Protein AF-A0A0R2LQF6-F1 (afdb_monomer_lite)

Structure (mmCIF, N/CA/C/O backbone):
data_AF-A0A0R2LQF6-F1
#
_entry.id   AF-A0A0R2LQF6-F1
#
loop_
_atom_site.group_PDB
_atom_site.id
_atom_site.type_symbol
_atom_site.label_atom_id
_atom_site.label_alt_id
_atom_site.label_comp_id
_atom_site.label_asym_id
_atom_site.label_entity_id
_atom_site.label_seq_id
_atom_site.pdbx_PDB_ins_code
_atom_site.Cartn_x
_atom_site.Cartn_y
_atom_site.Cartn_z
_atom_site.occupancy
_atom_site.B_iso_or_equiv
_atom_site.auth_seq_id
_atom_site.auth_comp_id
_atom_site.auth_asym_id
_atom_site.auth_atom_id
_atom_site.pdbx_PDB_model_num
ATOM 1 N N . MET A 1 1 ? 13.195 4.886 -36.843 1.00 58.88 1 MET A N 1
ATOM 2 C CA . MET A 1 1 ? 12.912 4.570 -35.424 1.00 58.88 1 MET A CA 1
ATOM 3 C C . MET A 1 1 ? 12.700 5.846 -34.618 1.00 58.88 1 MET A C 1
ATOM 5 O O . MET A 1 1 ? 13.651 6.605 -34.438 1.00 58.88 1 MET A O 1
ATOM 9 N N . ASN A 1 2 ? 11.471 6.102 -34.161 1.00 63.34 2 ASN A N 1
ATOM 10 C CA . ASN A 1 2 ? 11.215 7.169 -33.196 1.00 63.34 2 ASN A CA 1
ATOM 11 C C . ASN A 1 2 ? 11.593 6.666 -31.797 1.00 63.34 2 ASN A C 1
ATOM 13 O O . ASN A 1 2 ? 10.911 5.824 -31.230 1.00 63.34 2 ASN A O 1
ATOM 17 N N . LEU A 1 3 ? 12.725 7.129 -31.270 1.00 67.50 3 LEU A N 1
ATOM 18 C CA . LEU A 1 3 ? 13.251 6.682 -29.973 1.00 67.50 3 LEU A CA 1
ATOM 19 C C . LEU A 1 3 ? 12.411 7.153 -28.778 1.00 67.50 3 LEU A C 1
ATOM 21 O O . LEU A 1 3 ? 12.606 6.642 -27.683 1.00 67.50 3 LEU A O 1
ATOM 25 N N . VAL A 1 4 ? 11.531 8.138 -28.976 1.00 64.12 4 VAL A N 1
ATOM 26 C CA . VAL A 1 4 ? 10.696 8.715 -27.910 1.00 64.12 4 VAL A CA 1
ATOM 27 C C . VAL A 1 4 ? 9.548 7.781 -27.527 1.00 64.12 4 VAL A C 1
ATOM 29 O O . VAL A 1 4 ? 9.169 7.737 -26.362 1.00 64.12 4 VAL A O 1
ATOM 32 N N . ASP A 1 5 ? 9.046 7.000 -28.482 1.00 73.62 5 ASP A N 1
ATOM 33 C CA . ASP A 1 5 ? 7.851 6.171 -28.292 1.00 73.62 5 ASP A CA 1
ATOM 34 C C . ASP A 1 5 ? 8.189 4.735 -27.863 1.00 73.62 5 ASP A C 1
ATOM 36 O O . ASP A 1 5 ? 7.292 3.941 -27.592 1.00 73.62 5 ASP A O 1
ATOM 40 N N . LEU A 1 6 ? 9.481 4.391 -27.810 1.00 85.81 6 LEU A N 1
ATOM 41 C CA . LEU A 1 6 ? 9.960 3.046 -27.507 1.00 85.81 6 LEU A CA 1
ATOM 42 C C . LEU A 1 6 ? 10.634 2.991 -26.142 1.00 85.81 6 LEU A C 1
ATOM 44 O O . LEU A 1 6 ? 11.537 3.768 -25.824 1.00 85.81 6 LEU A O 1
ATOM 48 N N . THR A 1 7 ? 10.271 1.987 -25.355 1.00 87.81 7 THR A N 1
ATOM 49 C CA . THR A 1 7 ? 10.961 1.685 -24.106 1.00 87.81 7 THR A CA 1
ATOM 50 C C . THR A 1 7 ? 12.370 1.143 -24.368 1.00 87.81 7 THR A C 1
ATOM 52 O O . THR A 1 7 ? 12.681 0.553 -25.405 1.00 87.81 7 THR A O 1
ATOM 55 N N . VAL A 1 8 ? 13.249 1.257 -23.367 1.00 88.19 8 VAL A N 1
ATOM 56 C CA . VAL A 1 8 ? 14.600 0.666 -23.425 1.00 88.19 8 VAL A CA 1
ATOM 57 C C . VAL A 1 8 ? 14.546 -0.846 -23.682 1.00 88.19 8 VAL A C 1
ATOM 59 O O . VAL A 1 8 ? 15.430 -1.393 -24.341 1.00 88.19 8 VAL A O 1
ATOM 62 N N . THR A 1 9 ? 13.519 -1.530 -23.172 1.00 89.56 9 THR A N 1
ATOM 63 C CA . THR A 1 9 ? 13.313 -2.964 -23.408 1.00 89.56 9 THR A CA 1
ATOM 64 C C . THR A 1 9 ? 13.036 -3.238 -24.882 1.00 89.56 9 THR A C 1
ATOM 66 O O . THR A 1 9 ? 13.703 -4.095 -25.458 1.00 89.56 9 THR A O 1
ATOM 69 N N . GLU A 1 10 ? 12.142 -2.466 -25.502 1.00 91.50 10 GLU A N 1
ATOM 70 C CA . GLU A 1 10 ? 11.779 -2.590 -26.920 1.00 91.50 10 GLU A CA 1
ATOM 71 C C . GLU A 1 10 ? 12.961 -2.304 -27.848 1.00 91.50 10 GLU A C 1
ATOM 73 O O . GLU A 1 10 ? 13.217 -3.051 -28.794 1.00 91.50 10 GLU A O 1
ATOM 78 N N . ILE A 1 11 ? 13.768 -1.292 -27.525 1.00 89.31 11 ILE A N 1
ATOM 79 C CA . ILE A 1 11 ? 14.998 -0.996 -28.271 1.00 89.31 11 ILE A CA 1
ATOM 80 C C . ILE A 1 11 ? 15.985 -2.170 -28.185 1.00 89.31 11 ILE A C 1
ATOM 82 O O . ILE A 1 11 ? 16.567 -2.559 -29.194 1.00 89.31 11 ILE A O 1
ATOM 86 N N . LYS A 1 12 ? 16.170 -2.763 -26.996 1.00 89.31 12 LYS A N 1
ATOM 87 C CA . LYS A 1 12 ? 17.110 -3.880 -26.793 1.00 89.31 12 LYS A CA 1
ATOM 88 C C . LYS A 1 12 ? 16.692 -5.161 -27.506 1.00 89.31 12 LYS A C 1
ATOM 90 O O . LYS A 1 12 ? 17.561 -5.883 -27.984 1.00 89.31 12 LYS A O 1
ATOM 95 N N . GLN A 1 13 ? 15.400 -5.477 -27.504 1.00 89.81 13 GLN A N 1
ATOM 96 C CA . GLN A 1 13 ? 14.888 -6.691 -28.141 1.00 89.81 13 GLN A CA 1
ATOM 97 C C . GLN A 1 13 ? 14.740 -6.542 -29.662 1.00 89.81 13 GLN A C 1
ATOM 99 O O . GLN A 1 13 ? 14.645 -7.549 -30.351 1.00 89.81 13 GLN A O 1
ATOM 104 N N . GLY A 1 14 ? 14.750 -5.311 -30.188 1.00 89.44 14 GLY A N 1
ATOM 105 C CA . GLY A 1 14 ? 14.698 -5.041 -31.628 1.00 89.44 14 GLY A CA 1
ATOM 106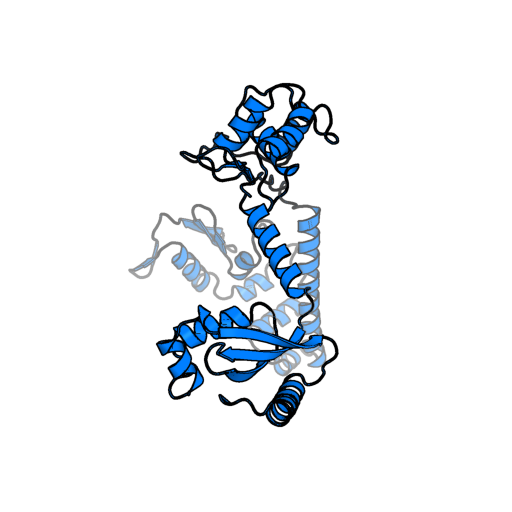 C C . GLY A 1 14 ? 13.288 -5.037 -32.227 1.00 89.44 14 GLY A C 1
ATOM 107 O O . GLY A 1 14 ? 13.146 -5.029 -33.447 1.00 89.44 14 GLY A O 1
ATOM 108 N N . TRP A 1 15 ? 12.248 -5.023 -31.394 1.00 91.94 15 TRP A N 1
ATOM 109 C CA . TRP A 1 15 ? 10.844 -4.945 -31.802 1.00 91.94 15 TRP A CA 1
ATOM 110 C C . TRP A 1 15 ? 9.999 -4.262 -30.722 1.00 91.94 15 TRP A C 1
ATOM 112 O O . TRP A 1 15 ? 10.397 -4.214 -29.552 1.00 91.94 15 TRP A O 1
ATOM 122 N N . HIS A 1 16 ? 8.833 -3.758 -31.110 1.00 93.00 16 HIS A N 1
ATOM 123 C CA . HIS A 1 16 ? 7.849 -3.154 -30.212 1.00 93.00 16 HIS A CA 1
ATOM 124 C C . HIS A 1 16 ? 6.442 -3.694 -30.470 1.00 93.00 16 HIS A C 1
ATOM 126 O O . HIS A 1 16 ? 6.177 -4.319 -31.502 1.00 93.00 16 HIS A O 1
ATOM 132 N N . GLU A 1 17 ? 5.558 -3.503 -29.496 1.00 93.44 17 GLU A N 1
ATOM 133 C CA . GLU A 1 17 ? 4.185 -4.000 -29.529 1.00 93.44 17 GLU A CA 1
ATOM 134 C C . GLU A 1 17 ? 3.196 -2.843 -29.675 1.00 93.44 17 GLU A C 1
ATOM 136 O O . GLU A 1 17 ? 3.268 -1.847 -28.960 1.00 93.44 17 GLU A O 1
ATOM 141 N N . THR A 1 18 ? 2.232 -2.995 -30.577 1.00 90.88 18 THR A N 1
ATOM 142 C CA . THR A 1 18 ? 1.046 -2.134 -30.652 1.00 90.88 18 THR A CA 1
ATOM 143 C C . THR A 1 18 ? -0.178 -2.907 -30.169 1.00 90.88 18 THR A C 1
ATOM 145 O O . THR A 1 18 ? -0.092 -4.094 -29.846 1.00 90.88 18 THR A O 1
ATOM 148 N N . ALA A 1 19 ? -1.350 -2.268 -30.116 1.00 91.50 19 ALA A N 1
ATOM 149 C CA . ALA A 1 19 ? -2.590 -2.965 -29.766 1.00 91.50 19 ALA A CA 1
ATOM 150 C C . ALA A 1 19 ? -2.839 -4.190 -30.671 1.00 91.50 19 ALA A C 1
ATOM 152 O O . ALA A 1 19 ? -3.260 -5.240 -30.185 1.00 91.50 19 ALA A O 1
ATOM 153 N N . GLU A 1 20 ? -2.482 -4.082 -31.952 1.00 93.94 20 GLU A N 1
ATOM 154 C CA . GLU A 1 20 ? -2.882 -5.024 -33.000 1.00 93.94 20 GLU A CA 1
ATOM 155 C C . GLU A 1 20 ? -1.732 -5.899 -33.519 1.00 93.94 20 GLU A C 1
ATOM 157 O O . GLU A 1 20 ? -1.995 -6.951 -34.093 1.00 93.94 20 GLU A O 1
ATOM 162 N N . ALA A 1 21 ? -0.462 -5.527 -33.312 1.00 95.25 21 ALA A N 1
ATOM 163 C CA . ALA A 1 21 ? 0.663 -6.216 -33.949 1.00 95.25 21 ALA A CA 1
ATOM 164 C C . ALA A 1 21 ? 1.983 -6.156 -33.160 1.00 95.25 21 ALA A C 1
ATOM 166 O O . ALA A 1 21 ? 2.147 -5.371 -32.226 1.00 95.25 21 ALA A O 1
ATOM 167 N N . TYR A 1 22 ? 2.941 -6.980 -33.588 1.00 95.31 22 TYR A N 1
ATOM 168 C CA . TYR A 1 22 ? 4.363 -6.874 -33.254 1.00 95.31 22 TYR A CA 1
ATOM 169 C C . TYR A 1 22 ? 5.134 -6.314 -34.448 1.00 95.31 22 TYR A C 1
ATOM 171 O O . TYR A 1 22 ? 4.956 -6.799 -35.565 1.00 95.31 22 TYR A O 1
ATOM 179 N N . ILE A 1 23 ? 5.995 -5.322 -34.223 1.00 93.81 23 ILE A N 1
ATOM 180 C CA . ILE A 1 23 ? 6.685 -4.591 -35.294 1.00 93.81 23 ILE A CA 1
ATOM 181 C C . ILE A 1 23 ? 8.197 -4.636 -35.070 1.00 93.81 23 ILE A C 1
ATOM 183 O O . ILE A 1 23 ? 8.686 -4.297 -33.991 1.00 93.81 23 ILE A O 1
ATOM 187 N N . CYS A 1 24 ? 8.956 -5.034 -36.093 1.00 92.25 24 CYS A N 1
ATOM 188 C CA . CYS A 1 24 ? 10.417 -4.988 -36.079 1.00 92.25 24 CYS A CA 1
ATOM 189 C C . CYS A 1 24 ? 10.922 -3.537 -36.115 1.00 92.25 24 CYS A C 1
ATOM 191 O O . CYS A 1 24 ? 10.539 -2.756 -36.982 1.00 92.25 24 CYS A O 1
ATOM 193 N N . ASN A 1 25 ? 11.857 -3.184 -35.232 1.00 88.94 25 ASN A N 1
ATOM 194 C CA . ASN A 1 25 ? 12.412 -1.828 -35.155 1.00 88.94 25 ASN A CA 1
ATOM 195 C C . ASN A 1 25 ? 13.409 -1.510 -36.284 1.00 88.94 25 ASN A C 1
ATOM 197 O O . ASN A 1 25 ? 13.737 -0.341 -36.495 1.00 88.94 25 ASN A O 1
ATOM 201 N N . THR A 1 26 ? 13.916 -2.541 -36.970 1.00 85.75 26 THR A N 1
ATOM 202 C CA . THR A 1 26 ? 14.969 -2.421 -37.990 1.00 85.75 26 THR A CA 1
ATOM 203 C C . THR A 1 26 ? 14.400 -2.325 -39.400 1.00 85.75 26 THR A C 1
ATOM 205 O O . THR A 1 26 ? 14.809 -1.449 -40.156 1.00 85.75 26 THR A O 1
ATOM 208 N N . CYS A 1 27 ? 13.483 -3.228 -39.764 1.00 88.88 27 CYS A N 1
ATOM 209 C CA . CYS A 1 27 ? 12.922 -3.317 -41.117 1.00 88.88 27 CYS A CA 1
ATOM 210 C C . CYS A 1 27 ? 11.410 -3.063 -41.186 1.00 88.88 27 CYS A C 1
ATOM 212 O O . CYS A 1 27 ? 10.829 -3.198 -42.257 1.00 88.88 27 CYS A O 1
ATOM 214 N N . GLU A 1 28 ? 10.775 -2.732 -40.055 1.00 90.12 28 GLU A N 1
ATOM 215 C CA . GLU A 1 28 ? 9.341 -2.411 -39.958 1.00 90.12 28 GLU A CA 1
ATOM 216 C C . GLU A 1 28 ? 8.397 -3.575 -40.331 1.00 90.12 28 GLU A C 1
ATOM 218 O O . GLU A 1 28 ? 7.182 -3.398 -40.440 1.00 90.12 28 GLU A O 1
ATOM 223 N N . ALA A 1 29 ? 8.929 -4.800 -40.447 1.00 92.94 29 ALA A N 1
ATOM 224 C CA . ALA A 1 29 ? 8.129 -6.010 -40.609 1.00 92.94 29 ALA A CA 1
ATOM 225 C C . ALA A 1 29 ? 7.097 -6.127 -39.478 1.00 92.94 29 ALA A C 1
ATOM 227 O O . ALA A 1 29 ? 7.442 -6.044 -38.297 1.00 92.94 29 ALA A O 1
ATOM 228 N N . THR A 1 30 ? 5.834 -6.313 -39.858 1.00 95.12 30 THR A N 1
ATOM 229 C CA . THR A 1 30 ? 4.681 -6.268 -38.957 1.00 95.12 30 THR A CA 1
ATOM 230 C C . THR A 1 30 ? 3.982 -7.622 -38.923 1.00 95.12 30 THR A C 1
ATOM 232 O O . THR A 1 30 ? 3.681 -8.200 -39.965 1.00 95.12 30 THR A O 1
ATOM 235 N N . PHE A 1 31 ? 3.693 -8.106 -37.719 1.00 95.69 31 PHE A N 1
ATOM 236 C CA . PHE A 1 31 ? 3.036 -9.385 -37.469 1.00 95.69 31 PHE A CA 1
ATOM 237 C C . PHE A 1 31 ? 1.772 -9.147 -36.638 1.00 95.69 31 PHE A C 1
ATOM 239 O O . PHE A 1 31 ? 1.855 -8.909 -35.430 1.00 95.69 31 PHE A O 1
ATOM 246 N N . ALA A 1 32 ? 0.608 -9.170 -37.290 1.00 95.62 32 ALA A N 1
ATOM 247 C CA . ALA A 1 32 ? -0.690 -8.931 -36.660 1.00 95.62 32 ALA A CA 1
ATOM 248 C C . ALA A 1 32 ? -1.072 -10.060 -35.686 1.00 95.62 32 ALA A C 1
ATOM 250 O O . ALA A 1 32 ? -0.890 -11.241 -35.983 1.00 95.62 32 ALA A O 1
ATOM 251 N N . LYS A 1 33 ? -1.584 -9.702 -34.504 1.00 94.62 33 LYS A N 1
ATOM 252 C CA . LYS A 1 33 ? -1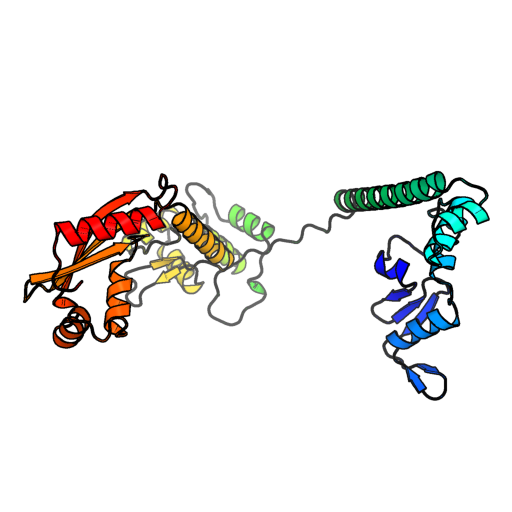.875 -10.636 -33.400 1.00 94.62 33 LYS A CA 1
ATOM 253 C C . LYS A 1 33 ? -3.069 -11.549 -33.666 1.00 94.62 33 LYS A C 1
ATOM 255 O O . LYS A 1 33 ? -3.166 -12.605 -33.047 1.00 94.62 33 LYS A O 1
ATOM 260 N N . ASP A 1 34 ? -3.966 -11.141 -34.554 1.00 93.38 34 ASP A N 1
ATOM 261 C CA . ASP A 1 34 ? -5.130 -11.909 -34.997 1.00 93.38 34 ASP A CA 1
ATOM 262 C C . ASP A 1 34 ? -4.790 -12.937 -36.093 1.00 93.38 34 ASP A C 1
ATOM 264 O O . ASP A 1 34 ? -5.662 -13.692 -36.523 1.00 93.38 34 ASP A O 1
ATOM 268 N N . GLN A 1 35 ? -3.525 -13.007 -36.519 1.00 91.62 35 GLN A N 1
ATOM 269 C CA . GLN A 1 35 ? -3.049 -13.904 -37.568 1.00 91.62 35 GLN A CA 1
ATOM 270 C C . GLN A 1 35 ? -2.084 -14.973 -37.038 1.00 91.62 35 GLN A C 1
ATOM 272 O O . GLN A 1 35 ? -1.391 -14.809 -36.029 1.00 91.62 35 GLN A O 1
ATOM 277 N N . VAL A 1 36 ? -2.017 -16.086 -37.773 1.00 91.56 36 VAL A N 1
ATOM 278 C CA . VAL A 1 36 ? -1.005 -17.137 -37.613 1.00 91.56 36 VAL A CA 1
ATOM 279 C C . VAL A 1 36 ? -0.178 -17.241 -38.889 1.00 91.56 36 VAL A C 1
ATOM 281 O O . VAL A 1 36 ? -0.714 -17.199 -39.994 1.00 91.56 36 VAL A O 1
ATOM 284 N N . PHE A 1 37 ? 1.136 -17.370 -38.731 1.00 92.75 37 PHE A N 1
ATOM 285 C CA . PHE A 1 37 ? 2.102 -17.260 -39.821 1.00 92.75 37 PHE A CA 1
ATOM 286 C C . PHE A 1 37 ? 2.682 -18.639 -40.165 1.00 92.75 37 PHE A C 1
ATOM 288 O O . PHE A 1 37 ? 3.190 -19.306 -39.258 1.00 92.75 37 PHE A O 1
ATOM 295 N N . PRO A 1 38 ? 2.602 -19.090 -41.431 1.00 92.06 38 PRO A N 1
ATOM 296 C CA . PRO A 1 38 ? 3.198 -20.351 -41.858 1.00 92.06 38 PRO A CA 1
ATOM 297 C C . PRO A 1 38 ? 4.710 -20.215 -42.107 1.00 92.06 38 PRO A C 1
ATOM 299 O O . PRO A 1 38 ? 5.138 -19.316 -42.828 1.00 92.06 38 PRO A O 1
ATOM 302 N N . GLU A 1 39 ? 5.513 -21.127 -41.556 1.00 87.25 39 GLU A N 1
ATOM 303 C CA . GLU A 1 39 ? 6.954 -21.260 -41.819 1.00 87.25 39 GLU A CA 1
ATOM 304 C C . GLU A 1 39 ? 7.405 -22.714 -41.563 1.00 87.25 39 GLU A C 1
ATOM 306 O O . GLU A 1 39 ? 7.043 -23.292 -40.538 1.00 87.25 39 GLU A O 1
ATOM 311 N N . ASP A 1 40 ? 8.177 -23.315 -42.480 1.00 80.62 40 ASP A N 1
ATOM 312 C CA . ASP A 1 40 ? 8.688 -24.700 -42.391 1.00 80.62 40 ASP A CA 1
ATOM 313 C C . ASP A 1 40 ? 7.617 -25.747 -41.996 1.00 80.62 40 ASP A C 1
ATOM 315 O O . ASP A 1 40 ? 7.778 -26.497 -41.027 1.00 80.62 40 ASP A O 1
ATOM 319 N N . ASP A 1 41 ? 6.489 -25.762 -42.718 1.00 87.38 41 ASP A N 1
ATOM 320 C CA . ASP A 1 41 ? 5.329 -26.647 -42.489 1.00 87.38 41 ASP A CA 1
ATOM 321 C C . ASP A 1 41 ? 4.660 -26.516 -41.103 1.00 87.38 41 ASP A C 1
ATOM 323 O O . ASP A 1 41 ? 3.893 -27.383 -40.672 1.00 87.38 41 ASP A O 1
ATOM 327 N N . LYS A 1 42 ? 4.917 -25.418 -40.383 1.00 90.38 42 LYS A N 1
ATOM 328 C CA . LYS A 1 42 ? 4.320 -25.109 -39.076 1.00 90.38 42 LYS A CA 1
ATOM 329 C C . LYS A 1 42 ? 3.654 -23.741 -39.088 1.00 90.38 42 LYS A C 1
ATOM 331 O O . LYS A 1 42 ? 4.001 -22.874 -39.878 1.00 90.38 42 LYS A O 1
ATOM 336 N N . PHE A 1 43 ? 2.708 -23.543 -38.173 1.00 92.38 43 PHE A N 1
ATOM 337 C CA . PHE A 1 43 ? 2.033 -22.264 -37.967 1.00 92.38 43 PHE A CA 1
ATOM 338 C C . PHE A 1 43 ? 2.445 -21.667 -36.625 1.00 92.38 43 PHE A C 1
ATOM 340 O O . PHE A 1 43 ? 2.362 -22.333 -35.590 1.00 92.38 43 PHE A O 1
ATOM 347 N N . TYR A 1 44 ? 2.866 -20.407 -36.645 1.00 92.25 44 TYR A N 1
ATOM 348 C CA . TYR A 1 44 ? 3.352 -19.689 -35.475 1.00 92.25 44 TYR A CA 1
ATOM 349 C C . TYR A 1 44 ? 2.464 -18.480 -35.156 1.00 92.25 44 TYR A C 1
ATOM 351 O O . TYR A 1 44 ? 2.110 -17.721 -36.060 1.00 92.25 44 TYR A O 1
ATOM 359 N N . PRO A 1 45 ? 2.127 -18.244 -33.875 1.00 94.94 45 PRO A N 1
ATOM 360 C CA . PRO A 1 45 ? 1.527 -16.985 -33.447 1.00 94.94 45 PRO A CA 1
ATOM 361 C C . PRO A 1 45 ? 2.469 -15.801 -33.697 1.00 94.94 45 PRO A C 1
ATOM 363 O O . PRO A 1 45 ? 3.693 -15.954 -33.654 1.00 94.94 45 PRO A O 1
ATOM 366 N N . ALA A 1 46 ? 1.906 -14.603 -33.864 1.00 94.12 46 ALA A N 1
ATOM 367 C CA . ALA A 1 46 ? 2.649 -13.370 -34.143 1.00 94.12 46 ALA A CA 1
ATOM 368 C C . ALA A 1 46 ? 3.840 -13.120 -33.194 1.00 94.12 46 ALA A C 1
ATOM 370 O O . ALA A 1 46 ? 4.937 -12.786 -33.644 1.00 94.12 46 ALA A O 1
ATOM 371 N N . ALA A 1 47 ? 3.655 -13.364 -31.890 1.00 93.06 47 ALA A N 1
ATOM 372 C CA . ALA A 1 47 ? 4.697 -13.203 -30.872 1.00 93.06 47 ALA A CA 1
ATOM 373 C C . ALA A 1 47 ? 5.903 -14.134 -31.093 1.00 93.06 47 ALA A C 1
ATOM 375 O O . ALA A 1 47 ? 7.041 -13.768 -30.811 1.00 93.06 47 ALA A O 1
ATOM 376 N N . THR A 1 48 ? 5.672 -15.347 -31.601 1.00 94.00 48 THR A N 1
ATOM 377 C CA . THR A 1 48 ? 6.749 -16.281 -31.952 1.00 94.00 48 THR A CA 1
ATOM 378 C C . THR A 1 48 ? 7.373 -15.906 -33.291 1.00 94.00 48 THR A C 1
ATOM 380 O O . THR A 1 48 ? 8.593 -15.979 -33.436 1.00 94.00 48 THR A O 1
ATOM 383 N N . MET A 1 49 ? 6.557 -15.461 -34.247 1.00 94.75 49 MET A N 1
ATOM 384 C CA . MET A 1 49 ? 7.020 -15.097 -35.583 1.00 94.75 49 MET A CA 1
ATOM 385 C C . MET A 1 49 ? 8.004 -13.921 -35.557 1.00 94.75 49 MET A C 1
ATOM 387 O O . MET A 1 49 ? 9.047 -13.997 -36.200 1.00 94.75 49 MET A O 1
ATOM 391 N N . ILE A 1 50 ? 7.754 -12.881 -34.750 1.00 94.19 50 ILE A N 1
ATOM 392 C CA . ILE A 1 50 ? 8.687 -11.746 -34.636 1.00 94.19 50 ILE A CA 1
ATOM 393 C C . ILE A 1 50 ? 10.066 -12.174 -34.104 1.00 94.19 50 ILE A C 1
ATOM 395 O O . ILE A 1 50 ? 11.090 -11.714 -34.606 1.00 94.19 50 ILE A O 1
ATOM 399 N N . GLN A 1 51 ? 10.125 -13.107 -33.147 1.00 92.75 51 GLN A N 1
ATOM 400 C CA . GLN A 1 51 ? 11.399 -13.633 -32.631 1.00 92.75 51 GLN A CA 1
ATOM 401 C C . GLN A 1 51 ? 12.168 -14.398 -33.709 1.00 92.75 51 GLN A C 1
ATOM 403 O O . GLN A 1 51 ? 13.384 -14.260 -33.837 1.00 92.75 51 GLN A O 1
ATOM 408 N N . ARG A 1 52 ? 11.452 -15.203 -34.499 1.00 92.88 52 ARG A N 1
ATOM 409 C CA . ARG A 1 52 ? 12.037 -15.984 -35.594 1.00 92.88 52 ARG A CA 1
ATOM 410 C C . ARG A 1 52 ? 12.528 -15.080 -36.721 1.00 92.88 52 ARG A C 1
ATOM 412 O O . ARG A 1 52 ? 13.661 -15.239 -37.166 1.00 92.88 52 ARG A O 1
ATOM 419 N N . HIS A 1 53 ? 11.742 -14.070 -37.085 1.00 93.19 53 HIS A N 1
ATOM 420 C CA . HIS A 1 53 ? 12.148 -13.025 -38.017 1.00 93.19 53 HIS A CA 1
ATOM 421 C C . HIS A 1 53 ? 13.441 -12.333 -37.568 1.00 93.19 53 HIS A C 1
ATOM 423 O O . HIS A 1 53 ? 14.365 -12.192 -38.363 1.00 93.19 53 HIS A O 1
ATOM 429 N N . LEU A 1 54 ? 13.563 -11.964 -36.290 1.00 91.25 54 LEU A N 1
ATOM 430 C CA . LEU A 1 54 ? 14.795 -11.358 -35.774 1.00 91.25 54 LEU A CA 1
ATOM 431 C C . LEU A 1 54 ? 15.988 -12.312 -35.868 1.00 91.25 54 LEU A C 1
ATOM 433 O O . LEU A 1 54 ? 17.063 -11.890 -36.277 1.00 91.25 54 LEU A O 1
ATOM 437 N N . ALA A 1 55 ? 15.807 -13.595 -35.554 1.00 90.19 55 ALA A N 1
ATOM 438 C CA . ALA A 1 55 ? 16.877 -14.583 -35.671 1.00 90.19 55 ALA A CA 1
ATOM 439 C C . ALA A 1 55 ? 17.333 -14.804 -37.128 1.00 90.19 55 ALA A C 1
ATOM 441 O O . ALA A 1 55 ? 18.525 -14.988 -37.369 1.00 90.19 55 ALA A O 1
ATOM 442 N N . ALA A 1 56 ? 16.406 -14.774 -38.090 1.00 90.44 56 ALA A N 1
ATOM 443 C CA . ALA A 1 56 ? 16.692 -15.025 -39.502 1.00 90.44 56 ALA A CA 1
ATOM 444 C C . ALA A 1 56 ? 17.191 -13.775 -40.248 1.00 90.44 56 ALA A C 1
ATOM 446 O O . ALA A 1 56 ? 18.187 -13.829 -40.968 1.00 90.44 56 ALA A O 1
ATOM 447 N N . SER A 1 57 ? 16.507 -12.643 -40.079 1.00 89.00 57 SER A N 1
ATOM 448 C CA . SER A 1 57 ? 16.760 -11.397 -40.812 1.00 89.00 57 SER A CA 1
ATOM 449 C C . SER A 1 57 ? 17.728 -10.455 -40.091 1.00 89.00 57 SER A C 1
ATOM 451 O O . SER A 1 57 ? 18.389 -9.649 -40.744 1.00 89.00 57 SER A O 1
ATOM 453 N N . HIS A 1 58 ? 17.850 -10.565 -38.764 1.00 88.56 58 HIS A N 1
ATOM 454 C CA . HIS A 1 58 ? 18.684 -9.693 -37.927 1.00 88.56 58 HIS A CA 1
ATOM 455 C C . HIS A 1 58 ? 19.561 -10.485 -36.929 1.00 88.56 58 HIS A C 1
ATOM 457 O O . HIS A 1 58 ? 19.572 -10.186 -35.729 1.00 88.56 58 HIS A O 1
ATOM 463 N N . PRO A 1 59 ? 20.351 -11.478 -37.394 1.00 83.00 59 PRO A N 1
ATOM 464 C CA . PRO A 1 59 ? 21.105 -12.384 -36.518 1.00 83.00 59 PRO A CA 1
ATOM 465 C C . PRO A 1 59 ? 22.151 -11.668 -35.650 1.00 83.00 59 PRO A C 1
ATOM 467 O O . PRO A 1 59 ? 22.583 -12.194 -34.627 1.00 83.00 59 PRO A O 1
ATOM 470 N N . ASN A 1 60 ? 22.551 -10.452 -36.037 1.00 84.62 60 ASN A N 1
ATOM 471 C CA . ASN A 1 60 ? 23.527 -9.626 -35.333 1.00 84.62 60 ASN A CA 1
ATOM 472 C C . ASN A 1 60 ? 22.893 -8.377 -34.698 1.00 84.62 60 ASN A C 1
ATOM 474 O O . ASN A 1 60 ? 23.525 -7.323 -34.668 1.00 84.62 60 ASN A O 1
ATOM 478 N N . ALA A 1 61 ? 21.686 -8.493 -34.135 1.00 82.38 61 ALA A N 1
ATOM 479 C CA . ALA A 1 61 ? 20.921 -7.371 -33.577 1.00 82.38 61 ALA A CA 1
ATOM 480 C C . ALA A 1 61 ? 21.726 -6.428 -32.654 1.00 82.38 61 ALA A C 1
ATOM 482 O O . ALA A 1 61 ? 21.577 -5.209 -32.718 1.00 82.38 61 ALA A O 1
ATOM 483 N N . VAL A 1 62 ? 22.636 -6.959 -31.823 1.00 86.56 62 VAL A N 1
ATOM 484 C CA . VAL A 1 62 ? 23.512 -6.132 -30.967 1.00 86.56 62 VAL A CA 1
ATOM 485 C C . VAL A 1 62 ? 24.482 -5.290 -31.797 1.00 86.56 62 VAL A C 1
ATOM 487 O O . VAL A 1 62 ? 24.714 -4.121 -31.488 1.00 86.56 62 VAL A O 1
ATOM 490 N N . ALA A 1 63 ? 25.056 -5.869 -32.851 1.00 87.06 63 ALA A N 1
ATOM 491 C CA . ALA A 1 63 ? 25.959 -5.156 -33.738 1.00 87.06 63 ALA A CA 1
ATOM 492 C C . ALA A 1 63 ? 25.223 -4.092 -34.559 1.00 87.06 63 ALA A C 1
ATOM 494 O O . ALA A 1 63 ? 25.747 -2.991 -34.732 1.00 87.06 63 ALA A O 1
ATOM 495 N N . ASP A 1 64 ? 24.007 -4.402 -35.002 1.00 85.38 64 ASP A N 1
ATOM 496 C CA . ASP A 1 64 ? 23.141 -3.476 -35.731 1.00 85.38 64 ASP A CA 1
ATOM 497 C C . ASP A 1 64 ? 22.736 -2.292 -34.838 1.00 85.38 64 ASP A C 1
ATOM 499 O O . ASP A 1 64 ? 22.845 -1.135 -35.250 1.00 85.38 64 ASP A O 1
ATOM 503 N N . LEU A 1 65 ? 22.405 -2.547 -33.566 1.00 87.31 65 LEU A N 1
ATOM 504 C CA . LEU A 1 65 ? 22.130 -1.496 -32.583 1.00 87.31 65 LEU A CA 1
ATOM 505 C C . LEU A 1 65 ? 23.351 -0.588 -32.348 1.00 87.31 65 LEU A C 1
ATOM 507 O O . LEU A 1 65 ? 23.232 0.636 -32.355 1.00 87.31 65 LEU A O 1
ATOM 511 N N . ILE A 1 66 ? 24.546 -1.166 -32.183 1.00 90.31 66 ILE A N 1
ATOM 512 C CA . ILE A 1 66 ? 25.791 -0.395 -32.004 1.00 90.31 66 ILE A CA 1
ATOM 513 C C . ILE A 1 66 ? 26.096 0.474 -33.233 1.00 90.31 66 ILE A C 1
ATOM 515 O O . ILE A 1 66 ? 26.600 1.594 -33.098 1.00 90.31 66 ILE A O 1
ATOM 519 N N . ARG A 1 67 ? 25.813 -0.038 -34.434 1.00 87.12 67 ARG A N 1
ATOM 520 C CA . ARG A 1 67 ? 26.113 0.630 -35.707 1.00 87.12 67 ARG A CA 1
ATOM 521 C C . ARG A 1 67 ? 24.992 1.519 -36.221 1.00 87.12 67 ARG A C 1
ATOM 523 O O . ARG A 1 67 ? 25.233 2.209 -37.206 1.00 87.12 67 ARG A O 1
ATOM 530 N N . THR A 1 68 ? 23.828 1.521 -35.568 1.00 84.69 68 THR A N 1
ATOM 531 C CA . THR A 1 68 ? 22.653 2.295 -35.985 1.00 84.69 68 THR A CA 1
ATOM 532 C C . THR A 1 68 ? 23.065 3.728 -36.274 1.00 84.69 68 THR A C 1
ATOM 534 O O . THR A 1 68 ? 23.512 4.442 -35.373 1.00 84.69 68 THR A O 1
ATOM 537 N N . ASP A 1 69 ? 22.928 4.137 -37.530 1.00 79.19 69 ASP A N 1
ATOM 538 C CA . ASP A 1 69 ? 23.289 5.480 -37.945 1.00 79.19 69 ASP A CA 1
ATOM 539 C C . ASP A 1 69 ? 22.103 6.410 -37.703 1.00 79.19 69 ASP A C 1
ATOM 541 O O . ASP A 1 69 ? 21.109 6.410 -38.427 1.00 79.19 69 ASP A O 1
ATOM 545 N N . ASN A 1 70 ? 22.158 7.141 -36.594 1.00 81.06 70 ASN A N 1
ATOM 546 C CA . ASN A 1 70 ? 21.174 8.157 -36.264 1.00 81.06 70 ASN A CA 1
ATOM 547 C C . ASN A 1 70 ? 21.838 9.293 -35.478 1.00 81.06 70 ASN A C 1
ATOM 549 O O . ASN A 1 70 ? 22.885 9.113 -34.854 1.00 81.06 70 ASN A O 1
ATOM 553 N N . LYS A 1 71 ? 21.191 10.463 -35.453 1.00 82.94 71 LYS A N 1
ATOM 554 C CA . LYS A 1 71 ? 21.709 11.667 -34.776 1.00 82.94 71 LYS A CA 1
ATOM 555 C C . LYS A 1 71 ? 21.935 11.512 -33.261 1.00 82.94 71 LYS A C 1
ATOM 557 O O . LYS A 1 71 ? 22.568 12.369 -32.655 1.00 82.94 71 LYS A O 1
ATOM 562 N N . TYR A 1 72 ? 21.402 10.457 -32.646 1.00 83.69 72 TYR A N 1
ATOM 563 C CA . TYR A 1 72 ? 21.500 10.182 -31.212 1.00 83.69 72 TYR A CA 1
ATOM 564 C C . TYR A 1 72 ? 22.620 9.178 -30.878 1.00 83.69 72 TYR A C 1
ATOM 566 O O . TYR A 1 72 ? 23.119 9.166 -29.750 1.00 83.69 72 TYR A O 1
ATOM 574 N N . ASN A 1 73 ? 23.070 8.372 -31.846 1.00 87.06 73 ASN A N 1
ATOM 575 C CA . ASN A 1 73 ? 24.192 7.454 -31.694 1.00 87.06 73 ASN A CA 1
ATOM 576 C C . ASN A 1 73 ? 25.524 8.190 -31.901 1.00 87.06 73 ASN A C 1
ATOM 578 O O . ASN A 1 73 ? 26.125 8.187 -32.974 1.00 87.06 73 ASN A O 1
ATOM 582 N N . THR A 1 74 ? 26.007 8.800 -30.823 1.00 88.69 74 THR A N 1
ATOM 583 C CA . THR A 1 74 ? 27.247 9.595 -30.796 1.00 88.69 74 THR A CA 1
ATOM 584 C C . THR A 1 74 ? 28.522 8.762 -30.601 1.00 88.69 74 THR A C 1
ATOM 586 O O . THR A 1 74 ? 29.595 9.313 -30.348 1.00 88.69 74 THR A O 1
ATOM 589 N N . LEU A 1 75 ? 28.434 7.429 -30.696 1.00 91.31 75 LEU A N 1
ATOM 590 C CA . LEU A 1 75 ? 29.587 6.542 -30.549 1.00 91.31 75 LEU A CA 1
ATOM 591 C C . LEU A 1 75 ? 30.561 6.713 -31.718 1.00 91.31 75 LEU A C 1
ATOM 593 O O . LEU A 1 75 ? 30.183 6.556 -32.882 1.00 91.31 75 LEU A O 1
ATOM 597 N N . THR A 1 76 ? 31.836 6.950 -31.404 1.00 90.62 76 THR A N 1
ATOM 598 C CA . THR A 1 76 ? 32.908 6.976 -32.411 1.00 90.62 76 THR A CA 1
ATOM 599 C C . THR A 1 76 ? 33.154 5.581 -32.991 1.00 90.62 76 THR A C 1
ATOM 601 O O . THR A 1 76 ? 32.854 4.579 -32.342 1.00 90.62 76 THR A O 1
ATOM 604 N N . ALA A 1 77 ? 33.766 5.490 -34.178 1.00 88.94 77 ALA A N 1
ATOM 605 C CA . ALA A 1 77 ? 34.097 4.203 -34.805 1.00 88.94 77 ALA A CA 1
ATOM 606 C C . ALA A 1 77 ? 34.854 3.260 -33.845 1.00 88.94 77 ALA A C 1
ATOM 608 O O . ALA A 1 77 ? 34.423 2.137 -33.608 1.00 88.94 77 ALA A O 1
ATOM 609 N N . ARG A 1 78 ? 35.884 3.776 -33.158 1.00 88.62 78 ARG A N 1
ATOM 610 C CA . ARG A 1 78 ? 36.641 3.011 -32.150 1.00 88.62 78 ARG A CA 1
ATOM 611 C C . ARG A 1 78 ? 35.785 2.554 -30.962 1.00 88.62 78 ARG A C 1
ATOM 613 O O . ARG A 1 78 ? 36.013 1.480 -30.415 1.00 88.62 78 ARG A O 1
ATOM 620 N N . GLN A 1 79 ? 34.816 3.361 -30.526 1.00 91.31 79 GLN A N 1
ATOM 621 C CA . GLN A 1 79 ? 33.896 2.980 -29.446 1.00 91.31 79 GLN A CA 1
ATOM 622 C C . GLN A 1 79 ? 32.917 1.889 -29.886 1.00 91.31 79 GLN A C 1
ATOM 624 O O . GLN A 1 79 ? 32.616 1.000 -29.090 1.00 91.31 79 GLN A O 1
ATOM 629 N N . ARG A 1 80 ? 32.457 1.932 -31.143 1.00 92.75 80 ARG A N 1
ATOM 630 C CA . ARG A 1 80 ? 31.628 0.876 -31.738 1.00 92.75 80 ARG A CA 1
ATOM 631 C C . ARG A 1 80 ? 32.397 -0.446 -31.782 1.00 92.75 80 ARG A C 1
ATOM 633 O O . ARG A 1 80 ? 31.883 -1.447 -31.293 1.00 92.75 80 ARG A O 1
ATOM 640 N N . ASP A 1 81 ? 33.645 -0.430 -32.249 1.00 90.38 81 ASP A N 1
ATOM 641 C CA . ASP A 1 81 ? 34.505 -1.623 -32.297 1.00 90.38 81 ASP A CA 1
ATOM 642 C C . ASP A 1 81 ? 34.747 -2.225 -30.904 1.00 90.38 81 ASP A C 1
ATOM 644 O O . ASP A 1 81 ? 34.646 -3.440 -30.718 1.00 90.38 81 ASP A O 1
ATOM 648 N N . LEU A 1 82 ? 34.984 -1.380 -29.893 1.00 92.00 82 LEU A N 1
ATOM 649 C CA . LEU A 1 82 ? 35.123 -1.825 -28.503 1.00 92.00 82 LEU A CA 1
ATOM 650 C C . LEU A 1 82 ? 33.845 -2.482 -27.964 1.00 92.00 82 LEU A C 1
ATOM 652 O O . LEU A 1 82 ? 33.920 -3.542 -27.343 1.00 92.00 82 LEU A O 1
ATOM 656 N N . LEU A 1 83 ? 32.675 -1.880 -28.195 1.00 92.62 83 LEU A N 1
ATOM 657 C CA . LEU A 1 83 ? 31.394 -2.436 -27.744 1.00 92.62 83 LEU A CA 1
ATOM 658 C C . LEU A 1 83 ? 31.070 -3.767 -28.434 1.00 92.62 83 LEU A C 1
ATOM 660 O O . LEU A 1 83 ? 30.591 -4.686 -27.772 1.00 92.62 83 LEU A O 1
ATOM 664 N N . LEU A 1 84 ? 31.395 -3.903 -29.724 1.00 91.62 84 LEU A N 1
ATOM 665 C CA . LEU A 1 84 ? 31.273 -5.164 -30.461 1.00 91.62 84 LEU A CA 1
ATOM 666 C C . LEU A 1 84 ? 32.175 -6.251 -29.867 1.00 91.62 84 LEU A C 1
ATOM 668 O O . LEU A 1 84 ? 31.722 -7.369 -29.626 1.00 91.62 84 LEU A O 1
ATOM 672 N N . ALA A 1 85 ? 33.432 -5.914 -29.570 1.00 90.19 85 ALA A N 1
ATOM 673 C CA . ALA A 1 85 ? 34.371 -6.848 -28.959 1.00 90.19 85 ALA A CA 1
ATOM 674 C C . ALA A 1 85 ? 33.925 -7.287 -27.549 1.00 90.19 85 ALA A C 1
ATOM 676 O O . ALA A 1 85 ? 34.096 -8.451 -27.181 1.00 90.19 85 ALA A O 1
ATOM 677 N N . PHE A 1 86 ? 33.308 -6.387 -26.770 1.00 90.31 86 PHE A N 1
ATOM 678 C CA . PHE A 1 86 ? 32.704 -6.739 -25.480 1.00 90.31 86 PHE A CA 1
ATOM 679 C C . PHE A 1 86 ? 31.478 -7.643 -25.631 1.00 90.31 86 PHE A C 1
ATOM 681 O O . PHE A 1 86 ? 31.342 -8.590 -24.858 1.00 90.31 86 PHE A O 1
ATOM 688 N N . ALA A 1 87 ? 30.615 -7.392 -26.619 1.00 89.12 87 ALA A N 1
ATOM 689 C CA . ALA A 1 87 ? 29.435 -8.217 -26.883 1.00 89.12 87 ALA A CA 1
ATOM 690 C C . ALA A 1 87 ? 29.802 -9.665 -27.257 1.00 89.12 87 ALA A C 1
ATOM 692 O O . ALA A 1 87 ? 29.100 -10.596 -26.879 1.00 89.12 87 ALA A O 1
ATOM 693 N N . GLN A 1 88 ? 30.940 -9.861 -27.930 1.00 86.69 88 GLN A N 1
ATOM 694 C CA . GLN A 1 88 ? 31.483 -11.178 -28.287 1.00 86.69 88 GLN A CA 1
ATOM 695 C C . GLN A 1 88 ? 32.169 -11.907 -27.113 1.00 86.69 88 GLN A C 1
ATOM 697 O O . GLN A 1 88 ? 32.692 -13.007 -27.289 1.00 86.69 88 GLN A O 1
ATOM 702 N N . GLY A 1 89 ? 32.213 -11.308 -25.917 1.00 85.75 89 GLY A N 1
ATOM 703 C CA . GLY A 1 89 ? 32.791 -11.930 -24.722 1.00 85.75 89 GLY A CA 1
ATOM 704 C C . GLY A 1 89 ? 34.322 -12.020 -24.720 1.00 85.75 89 GLY A C 1
ATOM 705 O O . GLY A 1 89 ? 34.893 -12.784 -23.940 1.00 85.75 89 GLY A O 1
ATOM 706 N N . HIS A 1 90 ? 35.017 -11.261 -25.574 1.00 85.62 90 HIS A N 1
ATOM 707 C CA . HIS A 1 90 ? 36.479 -11.239 -25.585 1.00 85.62 90 HIS A CA 1
ATOM 708 C C . HIS A 1 90 ? 37.056 -10.685 -24.268 1.00 85.62 90 HIS A C 1
ATOM 710 O O . HIS A 1 90 ? 36.531 -9.738 -23.677 1.00 85.62 90 HIS A O 1
ATOM 716 N N . LYS A 1 91 ? 38.176 -11.262 -23.809 1.00 87.25 91 LYS A N 1
ATOM 717 C CA . LYS A 1 91 ? 38.898 -10.790 -22.615 1.00 87.25 91 LYS A CA 1
ATOM 718 C C . LYS A 1 91 ? 39.600 -9.460 -22.894 1.00 87.25 91 LYS A C 1
ATOM 720 O O . LYS A 1 91 ? 40.104 -9.242 -23.993 1.00 87.25 91 LYS A O 1
ATOM 725 N N . ASP A 1 92 ? 39.726 -8.619 -21.869 1.00 86.81 92 ASP A N 1
ATOM 726 C CA . ASP A 1 92 ? 40.313 -7.272 -21.973 1.00 86.81 92 ASP A CA 1
ATOM 727 C C . ASP A 1 92 ? 41.709 -7.266 -22.607 1.00 86.81 92 ASP A C 1
ATOM 729 O O . ASP A 1 92 ? 42.002 -6.389 -23.413 1.00 86.81 92 ASP A O 1
ATOM 733 N N . ALA A 1 93 ? 42.547 -8.257 -22.284 1.00 86.12 93 ALA A N 1
ATOM 734 C CA . ALA A 1 93 ? 43.885 -8.401 -22.858 1.00 86.12 93 ALA A CA 1
ATOM 735 C C . ALA A 1 93 ? 43.846 -8.655 -24.376 1.00 86.12 93 ALA A C 1
ATOM 737 O O . ALA A 1 93 ? 44.563 -8.005 -25.127 1.00 86.12 93 ALA A O 1
ATOM 738 N N . THR A 1 94 ? 42.950 -9.532 -24.834 1.00 88.56 94 THR A N 1
ATOM 739 C CA . THR A 1 94 ? 42.769 -9.849 -26.259 1.00 88.56 94 THR A CA 1
ATOM 740 C C . THR A 1 94 ? 42.204 -8.660 -27.037 1.00 88.56 94 THR A C 1
ATOM 742 O O . THR A 1 94 ? 42.568 -8.435 -28.187 1.00 88.56 94 THR A O 1
ATOM 745 N N . ILE A 1 95 ? 41.317 -7.877 -26.416 1.00 89.06 95 ILE A N 1
ATOM 746 C CA . ILE A 1 95 ? 40.776 -6.649 -27.018 1.00 89.06 95 ILE A CA 1
ATOM 747 C C . ILE A 1 95 ? 41.873 -5.589 -27.138 1.00 89.06 95 ILE A C 1
ATOM 749 O O . ILE A 1 95 ? 41.985 -4.938 -28.172 1.00 89.06 95 ILE A O 1
ATOM 753 N N . ALA A 1 96 ? 42.687 -5.435 -26.092 1.00 90.31 96 ALA A N 1
ATOM 754 C CA . ALA A 1 96 ? 43.797 -4.493 -26.049 1.00 90.31 96 ALA A CA 1
ATOM 755 C C . ALA A 1 96 ? 44.814 -4.765 -27.169 1.00 90.31 96 ALA A C 1
ATOM 757 O O . ALA A 1 96 ? 45.165 -3.851 -27.912 1.00 90.31 96 ALA A O 1
ATOM 758 N N . GLU A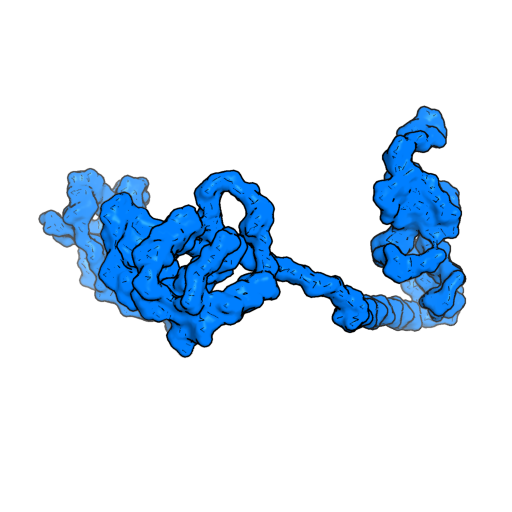 1 97 ? 45.196 -6.032 -27.342 1.00 90.88 97 GLU A N 1
ATOM 759 C CA . GLU A 1 97 ? 46.097 -6.488 -28.404 1.00 90.88 97 GLU A CA 1
ATOM 760 C C . GLU A 1 97 ? 45.523 -6.221 -29.804 1.00 90.88 97 GLU A C 1
ATOM 762 O O . GLU A 1 97 ? 46.161 -5.548 -30.610 1.00 90.88 97 GLU A O 1
ATOM 767 N N . LYS A 1 98 ? 44.279 -6.649 -30.073 1.00 88.00 98 LYS A N 1
ATOM 768 C CA . LYS A 1 98 ? 43.614 -6.444 -31.376 1.00 88.00 98 LYS A CA 1
ATOM 769 C C . LYS A 1 98 ? 43.436 -4.970 -31.752 1.00 88.00 98 LYS A C 1
ATOM 771 O O . LYS A 1 98 ? 43.416 -4.639 -32.931 1.00 88.00 98 LYS A O 1
ATOM 776 N N . MET A 1 99 ? 43.257 -4.096 -30.764 1.00 84.88 99 MET A N 1
ATOM 777 C CA . MET A 1 99 ? 43.017 -2.662 -30.967 1.00 84.88 99 MET A CA 1
ATOM 778 C C . MET A 1 99 ? 44.296 -1.816 -30.870 1.00 84.88 99 MET A C 1
ATOM 780 O O . MET A 1 99 ? 44.226 -0.601 -31.048 1.00 84.88 99 MET A O 1
ATOM 784 N N . GLY A 1 100 ? 45.450 -2.423 -30.563 1.00 88.56 100 GLY A N 1
ATOM 785 C CA . GLY A 1 100 ? 46.723 -1.714 -30.407 1.00 88.56 100 GLY A CA 1
ATOM 786 C C . GLY A 1 100 ? 46.743 -0.723 -29.236 1.00 88.56 100 GLY A C 1
ATOM 787 O O . GLY A 1 100 ? 47.346 0.344 -29.340 1.00 88.56 100 GLY A O 1
ATOM 788 N N . VAL A 1 101 ? 46.056 -1.033 -28.131 1.00 89.12 101 VAL A N 1
ATOM 789 C CA . VAL A 1 101 ? 45.971 -0.173 -26.933 1.00 89.12 101 VAL A CA 1
ATOM 790 C C . VAL A 1 101 ? 46.374 -0.930 -25.670 1.00 89.12 101 VAL A C 1
ATOM 792 O O . VAL A 1 101 ? 46.408 -2.154 -25.644 1.00 89.12 101 VAL A O 1
ATOM 795 N N . ALA A 1 102 ? 46.644 -0.216 -24.576 1.00 89.31 102 ALA A N 1
ATOM 796 C CA . ALA A 1 102 ? 46.912 -0.855 -23.291 1.00 89.31 102 ALA A CA 1
ATOM 797 C C . ALA A 1 102 ? 45.633 -1.458 -22.675 1.00 89.31 102 ALA A C 1
ATOM 799 O O . ALA A 1 102 ? 44.549 -0.875 -22.745 1.00 89.31 102 ALA A O 1
ATOM 800 N N . ALA A 1 103 ? 45.759 -2.574 -21.947 1.00 86.81 103 ALA A N 1
ATOM 801 C CA . ALA A 1 103 ? 44.636 -3.178 -21.215 1.00 86.81 103 ALA A CA 1
ATOM 802 C C . ALA A 1 103 ? 44.018 -2.231 -20.162 1.00 86.81 103 ALA A C 1
ATOM 804 O O . ALA A 1 103 ? 42.836 -2.329 -19.829 1.00 86.81 103 ALA A O 1
ATOM 805 N N . ALA A 1 104 ? 44.799 -1.280 -19.637 1.00 85.25 104 ALA A N 1
ATOM 806 C CA . ALA A 1 104 ? 44.291 -0.209 -18.779 1.00 85.25 104 ALA A CA 1
ATOM 807 C C . ALA A 1 104 ? 43.311 0.717 -19.525 1.00 85.25 104 ALA A C 1
ATOM 809 O O . ALA A 1 104 ? 42.278 1.083 -18.968 1.00 85.25 104 ALA A O 1
ATOM 810 N N . THR A 1 105 ? 43.578 1.020 -20.798 1.00 86.69 105 THR A N 1
ATOM 811 C CA . THR A 1 105 ? 42.701 1.824 -21.659 1.00 86.69 105 THR A CA 1
ATOM 812 C C . THR A 1 105 ? 41.366 1.121 -21.895 1.00 86.69 105 THR A C 1
ATOM 814 O O . THR A 1 105 ? 40.322 1.755 -21.782 1.00 86.69 105 THR A O 1
ATOM 817 N N . VAL A 1 106 ? 41.370 -0.196 -22.136 1.00 90.06 106 VAL A N 1
ATOM 818 C CA . VAL A 1 106 ? 40.137 -0.993 -22.299 1.00 90.06 106 VAL A CA 1
ATOM 819 C C . VAL A 1 106 ? 39.282 -0.962 -21.026 1.00 90.06 106 VAL A C 1
ATOM 821 O O . VAL A 1 106 ? 38.078 -0.704 -21.091 1.00 90.06 106 VAL A O 1
ATOM 824 N N . ARG A 1 107 ? 39.905 -1.146 -19.852 1.00 87.44 107 ARG A N 1
ATOM 825 C CA . ARG A 1 107 ? 39.222 -1.047 -18.549 1.00 87.44 107 ARG A CA 1
ATOM 826 C C . ARG A 1 107 ? 38.649 0.347 -18.301 1.00 87.44 107 ARG A C 1
ATOM 828 O O . ARG A 1 107 ? 37.507 0.466 -17.859 1.00 87.44 107 ARG A O 1
ATOM 835 N N . HIS A 1 108 ? 39.412 1.389 -18.624 1.00 89.25 108 HIS A N 1
ATOM 836 C CA . HIS A 1 108 ? 38.947 2.767 -18.517 1.00 89.25 108 HIS A CA 1
ATOM 837 C C . HIS A 1 108 ? 37.732 3.020 -19.419 1.00 89.25 108 HIS A C 1
ATOM 839 O O . HIS A 1 108 ? 36.731 3.541 -18.943 1.00 89.25 108 HIS A O 1
ATOM 845 N N . GLN A 1 109 ? 37.748 2.557 -20.674 1.00 91.62 109 GLN A N 1
ATOM 846 C CA . GLN A 1 109 ? 36.600 2.698 -21.579 1.00 91.62 109 GLN A CA 1
ATOM 847 C C . GLN A 1 109 ? 35.348 1.975 -21.059 1.00 91.62 109 GLN A C 1
ATOM 849 O O . GLN A 1 109 ? 34.259 2.547 -21.096 1.00 91.62 109 GLN A O 1
ATOM 854 N N . LYS A 1 110 ? 35.475 0.760 -20.498 1.00 88.81 110 LYS A N 1
ATOM 855 C CA . LYS A 1 110 ? 34.348 0.069 -19.833 1.00 88.81 110 LYS A CA 1
ATOM 856 C C . LYS A 1 110 ? 33.746 0.906 -18.706 1.00 88.81 110 LYS A C 1
ATOM 858 O O . LYS A 1 110 ? 32.523 1.006 -18.594 1.00 88.81 110 LYS A O 1
ATOM 863 N N . PHE A 1 111 ? 34.602 1.502 -17.878 1.00 91.31 111 PHE A N 1
ATOM 864 C CA . PHE A 1 111 ? 34.173 2.405 -16.816 1.00 91.31 111 PHE A CA 1
ATOM 865 C C . PHE A 1 111 ? 33.444 3.630 -17.391 1.00 91.31 111 PHE A C 1
ATOM 867 O O . PHE A 1 111 ? 32.330 3.926 -16.966 1.00 91.31 111 PHE A O 1
ATOM 874 N N . THR A 1 112 ? 34.001 4.275 -18.419 1.00 91.44 112 THR A N 1
ATOM 875 C CA . THR A 1 112 ? 33.381 5.426 -19.089 1.00 91.44 112 THR A CA 1
ATOM 876 C C . THR A 1 112 ? 32.005 5.093 -19.670 1.00 91.44 112 THR A C 1
ATOM 878 O O . THR A 1 112 ? 31.071 5.871 -19.485 1.00 91.44 112 THR A O 1
ATOM 881 N N . PHE A 1 113 ? 31.833 3.940 -20.331 1.00 93.31 113 PHE A N 1
ATOM 882 C CA . PHE A 1 113 ? 30.521 3.513 -20.837 1.00 93.31 113 PHE A CA 1
ATOM 883 C C . PHE A 1 113 ? 29.501 3.327 -19.710 1.00 93.31 113 PHE A C 1
ATOM 885 O O . PHE A 1 113 ? 28.356 3.762 -19.840 1.00 93.31 113 PHE A O 1
ATOM 892 N N . ARG A 1 114 ? 29.914 2.731 -18.583 1.00 91.56 114 ARG A N 1
ATOM 893 C CA . ARG A 1 114 ? 29.046 2.557 -17.410 1.00 91.56 114 ARG A CA 1
ATOM 894 C C . ARG A 1 114 ? 28.618 3.900 -16.815 1.00 91.56 114 ARG A C 1
ATOM 896 O O . ARG A 1 114 ? 27.442 4.061 -16.498 1.00 91.56 114 ARG A O 1
ATOM 903 N N . GLU A 1 115 ? 29.533 4.855 -16.682 1.00 94.19 115 GLU A N 1
ATOM 904 C CA . GLU A 1 115 ? 29.206 6.186 -16.156 1.00 94.19 115 GLU A CA 1
ATOM 905 C C . GLU A 1 115 ? 28.286 6.965 -17.104 1.00 94.19 115 GLU A C 1
ATOM 907 O O . GLU A 1 115 ? 27.292 7.534 -16.654 1.00 94.19 115 GLU A O 1
ATOM 912 N N . LYS A 1 116 ? 28.517 6.898 -18.421 1.00 92.00 116 LYS A N 1
ATOM 913 C CA . LYS A 1 116 ? 27.609 7.492 -19.417 1.00 92.00 116 LYS A CA 1
ATOM 914 C C . LYS A 1 116 ? 26.201 6.897 -19.356 1.00 92.00 116 LYS A C 1
ATOM 916 O O . LYS A 1 116 ? 25.228 7.638 -19.437 1.00 92.00 116 LYS A O 1
ATOM 921 N N . ALA A 1 117 ? 26.072 5.582 -19.162 1.00 89.69 117 ALA A N 1
ATOM 922 C CA . ALA A 1 117 ? 24.766 4.941 -19.007 1.00 89.69 117 ALA A CA 1
ATOM 923 C C . ALA A 1 117 ? 24.020 5.440 -17.754 1.00 89.69 117 ALA A C 1
ATOM 925 O O . ALA A 1 117 ? 22.815 5.685 -17.809 1.00 89.69 117 ALA A O 1
ATOM 926 N N . LYS A 1 118 ? 24.731 5.646 -16.635 1.00 90.38 118 LYS A N 1
ATOM 927 C CA . LYS A 1 118 ? 24.147 6.248 -15.424 1.00 90.38 118 LYS A CA 1
ATOM 928 C C . LYS A 1 118 ? 23.708 7.694 -15.661 1.00 90.38 118 LYS A C 1
ATOM 930 O O . LYS A 1 118 ? 22.607 8.054 -15.258 1.00 90.38 118 LYS A O 1
ATOM 935 N N . GLN A 1 119 ? 24.541 8.495 -16.327 1.00 92.00 119 GLN A N 1
ATOM 936 C CA . GLN A 1 119 ? 24.226 9.885 -16.671 1.00 92.00 119 GLN A CA 1
ATOM 937 C C . GLN A 1 119 ? 22.988 9.978 -17.567 1.00 92.00 119 GLN A C 1
ATOM 939 O O . GLN A 1 119 ? 22.081 10.747 -17.266 1.00 92.00 119 GLN A O 1
ATOM 944 N N . ALA A 1 120 ? 22.909 9.151 -18.614 1.00 91.00 120 ALA A N 1
ATOM 945 C CA . ALA A 1 120 ? 21.753 9.101 -19.506 1.00 91.00 120 ALA A CA 1
ATOM 946 C C . ALA A 1 120 ? 20.471 8.709 -18.757 1.00 91.00 120 ALA A C 1
ATOM 948 O O . ALA A 1 120 ? 19.434 9.337 -18.948 1.00 91.00 120 ALA A O 1
ATOM 949 N N . LYS A 1 121 ? 20.550 7.725 -17.849 1.00 89.94 121 LYS A N 1
ATOM 950 C CA . LYS A 1 121 ? 19.411 7.318 -17.015 1.00 89.94 121 LYS A CA 1
ATOM 951 C C . LYS A 1 121 ? 18.939 8.441 -16.088 1.00 89.94 121 LYS A C 1
ATOM 953 O O . LYS A 1 121 ? 17.738 8.652 -15.963 1.00 89.94 121 LYS A O 1
ATOM 958 N N . LEU A 1 122 ? 19.866 9.148 -15.441 1.00 90.94 122 LEU A N 1
ATOM 959 C CA . LEU A 1 122 ? 19.528 10.281 -14.579 1.00 90.94 122 LEU A CA 1
ATOM 960 C C . LEU A 1 122 ? 18.895 11.419 -15.384 1.00 90.94 122 LEU A C 1
ATOM 962 O O . LEU A 1 122 ? 17.880 11.966 -14.970 1.00 90.94 122 LEU A O 1
ATOM 966 N N . TYR A 1 123 ? 19.470 11.751 -16.540 1.00 91.25 123 TYR A N 1
ATOM 967 C CA . TYR A 1 123 ? 18.942 12.798 -17.408 1.00 91.25 123 TYR A CA 1
ATOM 968 C C . TYR A 1 123 ? 17.534 12.469 -17.914 1.00 91.25 123 TYR A C 1
ATOM 970 O O . TYR A 1 123 ? 16.663 13.330 -17.849 1.00 91.25 123 TYR A O 1
ATOM 978 N N . LEU A 1 124 ? 17.295 11.225 -18.347 1.00 86.81 124 LEU A N 1
ATOM 979 C CA . LEU A 1 124 ? 15.967 10.766 -18.760 1.00 86.81 124 LEU A CA 1
ATOM 980 C C . LEU A 1 124 ? 14.948 10.922 -17.625 1.00 86.81 124 LEU A C 1
ATOM 982 O O . LEU A 1 124 ? 13.899 11.516 -17.835 1.00 86.81 124 LEU A O 1
ATOM 986 N N . ALA A 1 125 ? 15.295 10.485 -16.411 1.00 86.19 125 ALA A N 1
ATOM 987 C CA . ALA A 1 125 ? 14.416 10.624 -15.253 1.00 86.19 125 ALA A CA 1
ATOM 988 C C . ALA A 1 125 ? 14.104 12.096 -14.922 1.00 86.19 125 ALA A C 1
ATOM 990 O O . ALA A 1 125 ? 12.965 12.431 -14.612 1.00 86.19 125 ALA A O 1
ATOM 991 N N . ILE A 1 126 ? 15.099 12.989 -15.007 1.00 86.19 126 ILE A N 1
ATOM 992 C CA . ILE A 1 126 ? 14.891 14.433 -14.813 1.00 86.19 126 ILE A CA 1
ATOM 993 C C . ILE A 1 126 ? 13.968 14.990 -15.900 1.00 86.19 126 ILE A C 1
ATOM 995 O O . ILE A 1 126 ? 13.040 15.732 -15.590 1.00 86.19 126 ILE A O 1
ATOM 999 N N . TYR A 1 127 ? 14.208 14.636 -17.163 1.00 86.75 127 TYR A N 1
ATOM 1000 C CA . TYR A 1 127 ? 13.398 15.093 -18.287 1.00 86.75 127 TYR A CA 1
ATOM 1001 C C . TYR A 1 127 ? 11.938 14.656 -18.139 1.00 86.75 127 TYR A C 1
ATOM 1003 O O . TYR A 1 127 ? 11.040 15.490 -18.219 1.00 86.75 127 TYR A O 1
ATOM 1011 N N . GLU A 1 128 ? 11.700 13.376 -17.855 1.00 84.31 128 GLU A N 1
ATOM 1012 C CA . GLU A 1 128 ? 10.354 12.840 -17.645 1.00 84.31 128 GLU A CA 1
ATOM 1013 C C . GLU A 1 128 ? 9.653 13.538 -16.475 1.00 84.31 128 GLU A C 1
ATOM 1015 O O . GLU A 1 128 ? 8.505 13.952 -16.602 1.00 84.31 128 GLU A O 1
ATOM 1020 N N . GLN A 1 129 ? 10.365 13.768 -15.370 1.00 82.31 129 GLN A N 1
ATOM 1021 C CA . GLN A 1 129 ? 9.818 14.456 -14.202 1.00 82.31 129 GLN A CA 1
ATOM 1022 C C . GLN A 1 129 ? 9.446 15.922 -14.476 1.00 82.31 129 GLN A C 1
ATOM 1024 O O . GLN A 1 129 ? 8.540 16.454 -13.833 1.00 82.31 129 GLN A O 1
ATOM 1029 N N . VAL A 1 130 ? 10.158 16.600 -15.376 1.00 83.38 130 VAL A N 1
ATOM 1030 C CA . VAL A 1 130 ? 9.918 18.017 -15.691 1.00 83.38 130 VAL A CA 1
ATOM 1031 C C . VAL A 1 130 ? 8.865 18.179 -16.787 1.00 83.38 130 VAL A C 1
ATOM 1033 O O . VAL A 1 130 ? 8.028 19.071 -16.687 1.00 83.38 130 VAL A O 1
ATOM 1036 N N . PHE A 1 131 ? 8.897 17.334 -17.819 1.00 80.00 131 PHE A N 1
ATOM 1037 C CA . PHE A 1 131 ? 8.138 17.546 -19.056 1.00 80.00 131 PHE A CA 1
ATOM 1038 C C . PHE A 1 131 ? 7.048 16.504 -19.317 1.00 80.00 131 PHE A C 1
ATOM 1040 O O . PHE A 1 131 ? 6.056 16.834 -19.958 1.00 80.00 131 PHE A O 1
ATOM 1047 N N . ASN A 1 132 ? 7.187 15.286 -18.789 1.00 72.94 132 ASN A N 1
ATOM 1048 C CA . ASN A 1 132 ? 6.204 14.207 -18.928 1.00 72.94 132 ASN A CA 1
ATOM 1049 C C . ASN A 1 132 ? 5.553 13.896 -17.578 1.00 72.94 132 ASN A C 1
ATOM 1051 O O . ASN A 1 132 ? 5.387 12.731 -17.211 1.00 72.94 132 ASN A O 1
ATOM 1055 N N . GLN A 1 133 ? 5.175 14.935 -16.825 1.00 61.84 133 GLN A N 1
ATOM 1056 C CA . GLN A 1 133 ? 4.311 14.709 -15.675 1.00 61.84 133 GLN A CA 1
ATOM 1057 C C . GLN A 1 133 ? 2.978 14.175 -16.205 1.00 61.84 133 GLN A C 1
ATOM 1059 O O . GLN A 1 133 ? 2.323 14.877 -16.982 1.00 61.84 133 GLN A O 1
ATOM 1064 N N . PRO A 1 134 ? 2.564 12.947 -15.837 1.00 56.41 134 PRO A N 1
ATOM 1065 C CA . PRO A 1 134 ? 1.213 12.514 -16.142 1.00 56.41 134 PRO A CA 1
ATOM 1066 C C . PRO A 1 134 ? 0.258 13.563 -15.575 1.00 56.41 134 PRO A C 1
ATOM 1068 O O . PRO A 1 134 ? 0.517 14.109 -14.496 1.00 56.41 134 PRO A O 1
ATOM 1071 N N . ALA A 1 135 ? -0.825 13.857 -16.304 1.00 56.19 135 ALA A N 1
ATOM 1072 C CA . ALA A 1 135 ? -1.902 14.681 -15.766 1.00 56.19 135 ALA A CA 1
ATOM 1073 C C . ALA A 1 135 ? -2.193 14.191 -14.338 1.00 56.19 135 ALA A C 1
ATOM 1075 O O . ALA A 1 135 ? -2.250 12.968 -14.149 1.00 56.19 135 ALA A O 1
ATOM 1076 N N . PRO A 1 136 ? -2.262 15.090 -13.335 1.00 56.16 136 PRO A N 1
ATOM 1077 C CA . PRO A 1 136 ? -2.367 14.682 -11.945 1.00 56.16 136 PRO A CA 1
ATOM 1078 C C . PRO A 1 136 ? -3.476 13.649 -11.838 1.00 56.16 136 PRO A C 1
ATOM 1080 O O . PRO A 1 136 ? -4.615 13.930 -12.203 1.00 56.16 136 PRO A O 1
ATOM 1083 N N . VAL A 1 137 ? -3.114 12.432 -11.422 1.00 52.16 137 VAL A N 1
ATOM 1084 C CA . VAL A 1 137 ? -4.078 11.349 -11.247 1.00 52.16 137 VAL A CA 1
ATOM 1085 C C . VAL A 1 137 ? -5.116 11.888 -10.278 1.00 52.16 137 VAL A C 1
ATOM 1087 O O . VAL A 1 137 ? -4.777 12.148 -9.120 1.00 52.16 137 VAL A O 1
ATOM 1090 N N . GLU A 1 138 ? -6.335 12.132 -10.761 1.00 58.03 138 GLU A N 1
ATOM 1091 C CA . GLU A 1 138 ? -7.403 12.686 -9.941 1.00 58.03 138 GLU A CA 1
ATOM 1092 C C . GLU A 1 138 ? -7.597 11.759 -8.746 1.00 58.03 138 GLU A C 1
ATOM 1094 O O . GLU A 1 138 ? -8.047 10.616 -8.866 1.00 58.03 138 GLU A O 1
ATOM 1099 N N . GLN A 1 139 ? -7.165 12.223 -7.576 1.00 67.75 139 GLN A N 1
ATOM 1100 C CA . GLN A 1 139 ? -7.245 11.415 -6.376 1.00 67.75 139 GLN A CA 1
ATOM 1101 C C . GLN A 1 139 ? -8.720 11.253 -6.039 1.00 67.75 139 GLN A C 1
ATOM 1103 O O . GLN A 1 139 ? -9.435 12.232 -5.853 1.00 67.75 139 GLN A O 1
ATOM 1108 N N . LEU A 1 140 ? -9.194 10.014 -5.970 1.00 77.69 140 LEU A N 1
ATOM 1109 C CA . LEU A 1 140 ? -10.568 9.742 -5.574 1.00 77.69 140 LEU A CA 1
ATOM 1110 C C . LEU A 1 140 ? -10.706 9.810 -4.051 1.00 77.69 140 LEU A C 1
ATOM 1112 O O . LEU A 1 140 ? -9.865 9.296 -3.297 1.00 7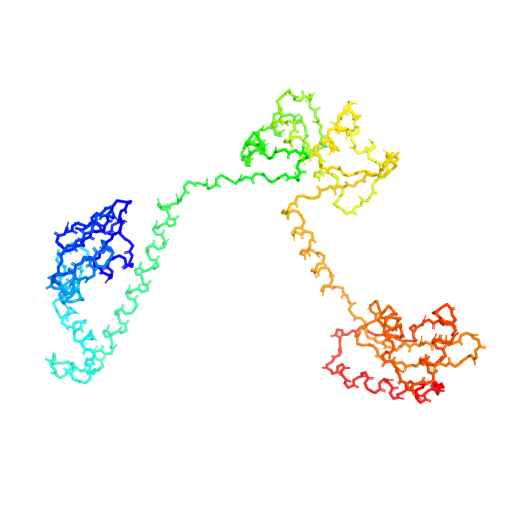7.69 140 LEU A O 1
ATOM 1116 N N . VAL A 1 141 ? -11.796 10.425 -3.600 1.00 76.44 141 VAL A N 1
ATOM 1117 C CA . VAL A 1 141 ? -12.205 10.424 -2.196 1.00 76.44 141 VAL A CA 1
ATOM 1118 C C . VAL A 1 141 ? -12.782 9.060 -1.847 1.00 76.44 141 VAL A C 1
ATOM 1120 O O . VAL A 1 141 ? -13.614 8.511 -2.568 1.00 76.44 141 VAL A O 1
ATOM 1123 N N . THR A 1 142 ? -12.326 8.504 -0.727 1.00 78.19 142 THR A N 1
ATOM 1124 C CA . THR A 1 142 ? -12.850 7.253 -0.181 1.00 78.19 142 THR A CA 1
ATOM 1125 C C . THR A 1 142 ? -14.035 7.524 0.733 1.00 78.19 142 THR A C 1
ATOM 1127 O O . THR A 1 142 ? -14.053 8.494 1.494 1.00 78.19 142 THR A O 1
ATOM 1130 N N . PHE A 1 143 ? -15.017 6.632 0.675 1.00 74.50 143 PHE A N 1
ATOM 1131 C CA . PHE A 1 143 ? -16.195 6.646 1.530 1.00 74.50 143 PHE A CA 1
ATOM 1132 C C . PHE A 1 143 ? -16.346 5.280 2.208 1.00 74.50 143 PHE A C 1
ATOM 1134 O O . PHE A 1 143 ? -15.896 4.281 1.642 1.00 74.50 143 PHE A O 1
ATOM 1141 N N . PRO A 1 144 ? -16.977 5.210 3.394 1.00 69.75 144 PRO A N 1
ATOM 1142 C CA . PRO A 1 144 ? -17.357 3.938 4.001 1.00 69.75 144 PRO A CA 1
ATOM 1143 C C . PRO A 1 144 ? -18.242 3.111 3.059 1.00 69.75 144 PRO A C 1
ATOM 1145 O O . PRO A 1 144 ? -18.953 3.678 2.221 1.00 69.75 144 PRO A O 1
ATOM 1148 N N . GLU A 1 145 ? -18.240 1.784 3.212 1.00 66.88 145 GLU A N 1
ATOM 1149 C CA . GLU A 1 145 ? -19.131 0.914 2.437 1.00 66.88 145 GLU A CA 1
ATOM 1150 C C . GLU A 1 145 ? -20.597 1.325 2.628 1.00 66.88 145 GLU A C 1
ATOM 1152 O O . GLU A 1 145 ? -21.112 1.375 3.747 1.00 66.88 145 GLU A O 1
ATOM 1157 N N . GLN A 1 146 ? -21.256 1.644 1.514 1.00 63.81 146 GLN A N 1
ATOM 1158 C CA . GLN A 1 146 ? -22.655 2.052 1.491 1.00 63.81 146 GLN A CA 1
ATOM 1159 C C . GLN A 1 146 ? -23.555 0.809 1.405 1.00 63.81 146 GLN A C 1
ATOM 1161 O O . GLN A 1 146 ? -23.247 -0.103 0.632 1.00 63.81 146 GLN A O 1
ATOM 1166 N N . PRO A 1 147 ? -24.681 0.752 2.137 1.00 54.03 147 PRO A N 1
ATOM 1167 C CA . PRO A 1 147 ? -25.636 -0.342 1.994 1.00 54.03 147 PRO A CA 1
ATOM 1168 C C . PRO A 1 147 ? -26.288 -0.318 0.596 1.00 54.03 147 PRO A C 1
ATOM 1170 O O . PRO A 1 147 ? -26.957 0.647 0.234 1.00 54.03 147 PRO A O 1
ATOM 1173 N N . GLY A 1 148 ? -26.108 -1.385 -0.197 1.00 58.94 148 GLY A N 1
ATOM 1174 C CA . GLY A 1 148 ? -26.699 -1.544 -1.539 1.00 58.94 148 GLY A CA 1
ATOM 1175 C C . GLY A 1 148 ? -25.679 -1.812 -2.659 1.00 58.94 148 GLY A C 1
ATOM 1176 O O . GLY A 1 148 ? -24.500 -2.045 -2.404 1.00 58.94 148 GLY A O 1
ATOM 1177 N N . LYS A 1 149 ? -26.124 -1.820 -3.929 1.00 48.38 149 LYS A N 1
ATOM 1178 C CA . LYS A 1 149 ? -25.221 -1.986 -5.089 1.00 48.38 149 LYS A CA 1
ATOM 1179 C C . LYS A 1 149 ? -24.268 -0.786 -5.181 1.00 48.38 149 LYS A C 1
ATOM 1181 O O . LYS A 1 149 ? -24.736 0.349 -5.203 1.00 48.38 149 LYS A O 1
ATOM 1186 N N . LYS A 1 150 ? -22.956 -1.046 -5.292 1.00 50.56 150 LYS A N 1
ATOM 1187 C CA . LYS A 1 150 ? -21.930 -0.026 -5.581 1.00 50.56 150 LYS A CA 1
ATOM 1188 C C . LYS A 1 150 ? -22.301 0.684 -6.885 1.00 50.56 150 LYS A C 1
ATOM 1190 O O . LYS A 1 150 ? -22.256 0.085 -7.954 1.00 50.56 150 LYS A O 1
ATOM 1195 N N . ASP A 1 151 ? -22.726 1.933 -6.779 1.00 53.75 151 ASP A N 1
ATOM 1196 C CA . ASP A 1 151 ? -23.197 2.734 -7.901 1.00 53.75 151 ASP A CA 1
ATOM 1197 C C . ASP A 1 151 ? -22.106 3.748 -8.279 1.00 53.75 151 ASP A C 1
ATOM 1199 O O . ASP A 1 151 ? -21.529 4.416 -7.419 1.00 53.75 151 ASP A O 1
ATOM 1203 N N . ALA A 1 152 ? -21.790 3.854 -9.572 1.00 48.91 152 ALA A N 1
ATOM 1204 C CA . ALA A 1 152 ? -20.750 4.744 -10.091 1.00 48.91 152 ALA A CA 1
ATOM 1205 C C . ALA A 1 152 ? -20.980 6.226 -9.722 1.00 48.91 152 ALA A C 1
ATOM 1207 O O . ALA A 1 152 ? -20.034 7.015 -9.710 1.00 48.91 152 ALA A O 1
ATOM 1208 N N . ARG A 1 153 ? -22.214 6.603 -9.349 1.00 51.00 153 ARG A N 1
ATOM 1209 C CA . ARG A 1 153 ? -22.588 7.948 -8.874 1.00 51.00 153 ARG A CA 1
ATOM 1210 C C . ARG A 1 153 ? -21.930 8.365 -7.551 1.00 51.00 153 ARG A C 1
ATOM 1212 O O . ARG A 1 153 ? -21.946 9.554 -7.235 1.00 51.00 153 ARG A O 1
ATOM 1219 N N . PHE A 1 154 ? -21.342 7.426 -6.807 1.00 57.59 154 PHE A N 1
ATOM 1220 C CA . PHE A 1 154 ? -20.657 7.662 -5.527 1.00 57.59 154 PHE A CA 1
ATOM 1221 C C . PHE A 1 154 ? -19.145 7.913 -5.679 1.00 57.59 154 PHE A C 1
ATOM 1223 O O . PHE A 1 154 ? -18.458 8.159 -4.691 1.00 57.59 154 PHE A O 1
ATOM 1230 N N . THR A 1 155 ? -18.626 7.879 -6.909 1.00 69.31 155 THR A N 1
ATOM 1231 C CA . THR A 1 155 ? -17.218 8.167 -7.213 1.00 69.31 155 THR A CA 1
ATOM 1232 C C . THR A 1 155 ? -17.021 9.681 -7.336 1.00 69.31 155 THR A C 1
ATOM 1234 O O . THR A 1 155 ? -17.725 10.333 -8.114 1.00 69.31 155 THR A O 1
ATOM 1237 N N . MET A 1 156 ? -16.102 10.244 -6.547 1.00 79.44 156 MET A N 1
ATOM 1238 C CA . MET A 1 156 ? -15.834 11.684 -6.489 1.00 79.44 156 MET A CA 1
ATOM 1239 C C . MET A 1 156 ? -14.338 11.954 -6.352 1.00 79.44 156 MET A C 1
ATOM 1241 O O . MET A 1 156 ? -13.657 11.258 -5.594 1.00 79.44 156 MET A O 1
ATOM 1245 N N . THR A 1 157 ? -13.835 12.956 -7.067 1.00 82.44 157 THR A N 1
ATOM 1246 C CA . THR A 1 157 ? -12.433 13.388 -6.963 1.00 82.44 157 THR A CA 1
ATOM 1247 C C . THR A 1 157 ? -12.223 14.275 -5.732 1.00 82.44 157 THR A C 1
ATOM 1249 O O . THR A 1 157 ? -13.173 14.813 -5.162 1.00 82.44 157 THR A O 1
ATOM 1252 N N . THR A 1 158 ? -10.978 14.438 -5.287 1.00 81.00 158 THR A N 1
ATOM 1253 C CA . THR A 1 158 ? -10.627 15.362 -4.199 1.00 81.00 158 THR A CA 1
ATOM 1254 C C . THR A 1 158 ? -11.003 16.799 -4.543 1.00 81.00 158 THR A C 1
ATOM 1256 O O . THR A 1 158 ? -11.558 17.489 -3.695 1.00 81.00 158 THR A O 1
ATOM 1259 N N . ALA A 1 159 ? -10.798 17.216 -5.795 1.00 79.50 159 ALA A N 1
ATOM 1260 C CA . ALA A 1 159 ? -11.189 18.540 -6.270 1.00 79.50 159 ALA A CA 1
ATOM 1261 C C . ALA A 1 159 ? -12.713 18.746 -6.199 1.00 79.50 159 ALA A C 1
ATOM 1263 O O . ALA A 1 159 ? -13.174 19.716 -5.601 1.00 79.50 159 ALA A O 1
ATOM 1264 N N . GLU A 1 160 ? -13.504 17.794 -6.713 1.00 84.44 160 GLU A N 1
ATOM 1265 C CA . GLU A 1 160 ? -14.972 17.837 -6.618 1.00 84.44 160 GLU A CA 1
ATOM 1266 C C . GLU A 1 160 ? -15.448 17.879 -5.151 1.00 84.44 160 GLU A C 1
ATOM 1268 O O . GLU A 1 160 ? -16.408 18.578 -4.817 1.00 84.44 160 GLU A O 1
ATOM 1273 N N . TYR A 1 161 ? -14.781 17.143 -4.254 1.00 86.94 161 TYR A N 1
ATOM 1274 C CA . TYR A 1 161 ? -15.074 17.169 -2.820 1.00 86.94 161 TYR A CA 1
ATOM 1275 C C . TYR A 1 161 ? -14.813 18.542 -2.200 1.00 86.94 161 TYR A C 1
ATOM 1277 O O . TYR A 1 161 ? -15.694 19.063 -1.512 1.00 86.94 161 TYR A O 1
ATOM 1285 N N . ASP A 1 162 ? -13.648 19.136 -2.454 1.00 85.62 162 ASP A N 1
ATOM 1286 C CA . ASP A 1 162 ? -13.263 20.430 -1.886 1.00 85.62 162 ASP A CA 1
ATOM 1287 C C . ASP A 1 162 ? -14.183 21.554 -2.378 1.00 85.62 162 ASP A C 1
ATOM 1289 O O . ASP A 1 162 ? -14.618 22.399 -1.585 1.00 85.62 162 ASP A O 1
ATOM 1293 N N . GLU A 1 163 ? -14.577 21.520 -3.654 1.00 89.12 163 GLU A N 1
ATOM 1294 C CA . GLU A 1 163 ? -15.568 22.438 -4.219 1.00 89.12 163 GLU A CA 1
ATOM 1295 C C . GLU A 1 163 ? -16.925 22.309 -3.517 1.00 89.12 163 GLU A C 1
ATOM 1297 O O . GLU A 1 163 ? -17.543 23.309 -3.138 1.00 89.12 163 GLU A O 1
ATOM 1302 N N . LEU A 1 164 ? -17.399 21.079 -3.301 1.00 89.81 164 LEU A N 1
ATOM 1303 C CA . LEU A 1 164 ? -18.672 20.831 -2.626 1.00 89.81 164 LEU A CA 1
ATOM 1304 C C . LEU A 1 164 ? -18.633 21.231 -1.148 1.00 89.81 164 LEU A C 1
ATOM 1306 O O . LEU A 1 164 ? -19.596 21.822 -0.660 1.00 89.81 164 LEU A O 1
ATOM 1310 N N . VAL A 1 165 ? -17.538 20.964 -0.435 1.00 88.25 165 VAL A N 1
ATOM 1311 C CA . VAL A 1 165 ? -17.374 21.401 0.960 1.00 88.25 165 VAL A CA 1
ATOM 1312 C C . VAL A 1 165 ? -17.379 22.926 1.034 1.00 88.25 165 VAL A C 1
ATOM 1314 O O . VAL A 1 165 ? -18.161 23.494 1.796 1.00 88.25 165 VAL A O 1
ATOM 1317 N N . THR A 1 166 ? -16.597 23.595 0.185 1.00 88.12 166 THR A N 1
ATOM 1318 C CA . THR A 1 166 ? -16.548 25.067 0.112 1.00 88.12 166 THR A CA 1
ATOM 1319 C C . THR A 1 166 ? -17.918 25.669 -0.191 1.00 88.12 166 THR A C 1
ATOM 1321 O O . THR A 1 166 ? -18.306 26.686 0.377 1.00 88.12 166 THR A O 1
ATOM 1324 N N . LYS A 1 167 ? -18.691 25.020 -1.065 1.00 90.94 167 LYS A N 1
ATOM 1325 C CA . LYS A 1 167 ? -20.015 25.487 -1.484 1.00 90.94 167 LYS A CA 1
ATOM 1326 C C . LYS A 1 167 ? -21.093 25.377 -0.402 1.00 90.94 167 LYS A C 1
ATOM 1328 O O . LYS A 1 167 ? -22.043 26.161 -0.431 1.00 90.94 167 LYS A O 1
ATOM 1333 N N . TYR A 1 168 ? -21.025 24.374 0.475 1.00 91.00 168 TYR A N 1
ATOM 1334 C CA . TYR A 1 168 ? -22.106 24.065 1.423 1.00 91.00 168 TYR A CA 1
ATOM 1335 C C . TYR A 1 168 ? -21.801 24.427 2.881 1.00 91.00 168 TYR A C 1
ATOM 1337 O O . TYR A 1 168 ? -22.739 24.473 3.683 1.00 91.00 168 TYR A O 1
ATOM 1345 N N . PHE A 1 169 ? -20.544 24.709 3.230 1.00 90.12 169 PHE A N 1
ATOM 1346 C CA . PHE A 1 169 ? -20.166 25.177 4.563 1.00 90.12 169 PHE A CA 1
ATOM 1347 C C . PHE A 1 169 ? -19.835 26.670 4.560 1.00 90.12 169 PHE A C 1
ATOM 1349 O O . PHE A 1 169 ? -18.993 27.131 3.798 1.00 90.12 169 PHE A O 1
ATOM 1356 N N . THR A 1 170 ? -20.469 27.424 5.460 1.00 85.00 170 THR A N 1
ATOM 1357 C CA . THR A 1 170 ? -20.195 28.861 5.652 1.00 85.00 170 THR A CA 1
ATOM 1358 C C . THR A 1 170 ? -18.924 29.091 6.471 1.00 85.00 170 THR A C 1
ATOM 1360 O O . THR A 1 170 ? -18.249 30.100 6.306 1.00 85.00 170 THR A O 1
ATOM 1363 N N . SER A 1 171 ? -18.588 28.150 7.351 1.00 79.69 171 SER A N 1
ATOM 1364 C CA . SER A 1 171 ? -17.331 28.126 8.094 1.00 79.69 171 SER A CA 1
ATOM 1365 C C . SER A 1 171 ? -16.869 26.683 8.255 1.00 79.69 171 SER A C 1
ATOM 1367 O O . SER A 1 171 ? -17.689 25.768 8.366 1.00 79.69 171 SER A O 1
ATOM 1369 N N . VAL A 1 172 ? -15.550 26.482 8.250 1.00 73.94 172 VAL A N 1
ATOM 1370 C CA . VAL A 1 172 ? -14.898 25.186 8.497 1.00 73.94 172 VAL A CA 1
ATOM 1371 C C . VAL A 1 172 ? -14.357 25.058 9.922 1.00 73.94 172 VAL A C 1
ATOM 1373 O O . VAL A 1 172 ? -13.954 23.960 10.310 1.00 73.94 172 VAL A O 1
ATOM 1376 N N . ASN A 1 173 ? -14.368 26.151 10.694 1.00 74.75 173 ASN A N 1
ATOM 1377 C CA . ASN A 1 173 ? -14.046 26.174 12.118 1.00 74.75 173 ASN A CA 1
ATOM 1378 C C . ASN A 1 173 ? -14.676 27.416 12.803 1.00 74.75 173 ASN A C 1
ATOM 1380 O O . ASN A 1 173 ? -14.157 28.518 12.625 1.00 74.75 173 ASN A O 1
ATOM 1384 N N . PRO A 1 174 ? -15.783 27.284 13.561 1.00 78.19 174 PRO A N 1
ATOM 1385 C CA . PRO A 1 174 ? -16.577 26.069 13.749 1.00 78.19 174 PRO A CA 1
ATOM 1386 C C . PRO A 1 174 ? -17.274 25.650 12.449 1.00 78.19 174 PRO A C 1
ATOM 1388 O O . PRO A 1 174 ? -17.643 26.487 11.632 1.00 78.19 174 PRO A O 1
ATOM 1391 N N . LEU A 1 175 ? -17.430 24.342 12.240 1.00 89.38 175 LEU A N 1
ATOM 1392 C CA . LEU A 1 175 ? -18.060 23.810 11.034 1.00 89.38 175 LEU A CA 1
ATOM 1393 C C . LEU A 1 175 ? -19.561 24.148 11.035 1.00 89.38 175 LEU A C 1
ATOM 1395 O O . LEU A 1 175 ? -20.267 23.719 11.943 1.00 89.38 175 LEU A O 1
ATOM 1399 N N . THR A 1 176 ? -20.059 24.876 10.031 1.00 90.88 176 THR A N 1
ATOM 1400 C CA . THR A 1 176 ? -21.482 25.268 9.952 1.00 90.88 176 THR A CA 1
ATOM 1401 C C . THR A 1 176 ? -22.029 25.121 8.537 1.00 90.88 176 THR A C 1
ATOM 1403 O O . THR A 1 176 ? -21.515 25.726 7.593 1.00 90.88 176 THR A O 1
ATOM 1406 N N . LEU A 1 177 ? -23.080 24.312 8.393 1.00 92.00 177 LEU A N 1
ATOM 1407 C CA . LEU A 1 177 ? -23.734 24.002 7.126 1.00 92.00 177 LEU A CA 1
ATOM 1408 C C . LEU A 1 177 ? -24.756 25.087 6.768 1.00 92.00 177 LEU A C 1
ATOM 1410 O O . LEU A 1 177 ? -25.657 25.383 7.551 1.00 92.00 177 LEU A O 1
ATOM 1414 N N . THR A 1 178 ? -24.665 25.640 5.559 1.00 87.94 178 THR A N 1
ATOM 1415 C CA . THR A 1 178 ? -25.563 26.717 5.109 1.00 87.94 178 THR A CA 1
ATOM 1416 C C . THR A 1 178 ? -26.970 26.205 4.803 1.00 87.94 178 THR A C 1
ATOM 1418 O O . THR A 1 178 ? -27.967 26.838 5.140 1.00 87.94 178 THR A O 1
ATOM 1421 N N . ARG A 1 179 ? -27.064 25.064 4.109 1.00 90.94 179 ARG A N 1
ATOM 1422 C CA . ARG A 1 179 ? -28.327 24.437 3.692 1.00 90.94 179 ARG A CA 1
ATOM 1423 C C . ARG A 1 179 ? -28.128 22.963 3.363 1.00 90.94 179 ARG A C 1
ATOM 1425 O O . ARG A 1 179 ? -27.027 22.551 3.001 1.00 90.94 179 ARG A O 1
ATOM 1432 N N . TRP A 1 180 ? -29.217 22.200 3.384 1.00 92.06 180 TRP A N 1
ATOM 1433 C CA . TRP A 1 180 ? -29.191 20.801 2.968 1.00 92.06 180 TRP A CA 1
ATOM 1434 C C . TRP A 1 180 ? -29.060 20.653 1.434 1.00 92.06 180 TRP A C 1
ATOM 1436 O O . TRP A 1 180 ? -29.838 21.274 0.697 1.00 92.06 180 TRP A O 1
ATOM 1446 N N . PRO A 1 181 ? -28.107 19.853 0.916 1.00 90.88 181 PRO A N 1
ATOM 1447 C CA . PRO A 1 181 ? -27.968 19.603 -0.517 1.00 90.88 181 PRO A CA 1
ATOM 1448 C C . PRO A 1 181 ? -29.103 18.748 -1.097 1.00 90.88 181 PRO A C 1
ATOM 1450 O O . PRO A 1 181 ? -29.655 17.880 -0.428 1.00 90.88 181 PRO A O 1
ATOM 1453 N N . ARG A 1 182 ? -29.409 18.941 -2.388 1.00 86.44 182 ARG A N 1
ATOM 1454 C CA . ARG A 1 182 ? -30.404 18.125 -3.119 1.00 86.44 182 ARG A CA 1
ATOM 1455 C C . ARG A 1 182 ? -29.801 16.919 -3.845 1.00 86.44 182 ARG A C 1
ATOM 1457 O O . ARG A 1 182 ? -30.485 15.923 -4.045 1.00 86.44 182 ARG A O 1
ATOM 1464 N N . HIS A 1 183 ? -28.535 17.009 -4.255 1.00 83.62 183 HIS A N 1
ATOM 1465 C CA . HIS A 1 183 ? -27.854 15.968 -5.031 1.00 83.62 183 HIS A CA 1
ATOM 1466 C C . HIS A 1 183 ? -27.051 15.031 -4.122 1.00 83.62 183 HIS A C 1
ATOM 1468 O O . HIS A 1 183 ? -26.343 15.499 -3.232 1.00 83.62 183 HIS A O 1
ATOM 1474 N N . GLN A 1 184 ? -27.097 13.723 -4.392 1.00 83.44 184 GLN A N 1
ATOM 1475 C CA . GLN A 1 184 ? -26.449 12.700 -3.559 1.00 83.44 184 GLN A CA 1
ATOM 1476 C C . GLN A 1 184 ? -24.932 12.900 -3.397 1.00 83.44 184 GLN A C 1
ATOM 1478 O O . GLN A 1 184 ? -24.447 12.813 -2.274 1.00 83.44 184 GLN A O 1
ATOM 1483 N N . LYS A 1 185 ? -24.192 13.261 -4.460 1.00 84.31 185 LYS A N 1
ATOM 1484 C CA . LYS A 1 185 ? -22.745 13.567 -4.368 1.00 84.31 185 LYS A CA 1
ATOM 1485 C C . LYS A 1 185 ? -22.436 14.655 -3.331 1.00 84.31 185 LYS A C 1
ATOM 1487 O O . LYS A 1 185 ? -21.536 14.507 -2.511 1.00 84.31 185 LYS A O 1
ATOM 1492 N N . ALA A 1 186 ? -23.233 15.724 -3.320 1.00 87.94 186 ALA A N 1
ATOM 1493 C CA . ALA A 1 186 ? -23.085 16.809 -2.356 1.00 87.94 186 ALA A CA 1
ATOM 1494 C C . ALA A 1 186 ? -23.428 16.364 -0.927 1.00 87.94 186 ALA A C 1
ATOM 1496 O O . ALA A 1 186 ? -22.741 16.762 0.009 1.00 87.94 186 ALA A O 1
ATOM 1497 N N . ILE A 1 187 ? -24.449 15.513 -0.761 1.00 89.38 187 ILE A N 1
ATOM 1498 C CA . ILE A 1 187 ? -24.794 14.913 0.536 1.00 89.38 187 ILE A CA 1
ATOM 1499 C C . ILE A 1 187 ? -23.606 14.092 1.068 1.00 89.38 187 ILE A C 1
ATOM 1501 O O . ILE A 1 187 ? -23.198 14.282 2.207 1.00 89.38 187 ILE A O 1
ATOM 1505 N N . LEU A 1 188 ? -22.980 13.247 0.247 1.00 88.00 188 LEU A N 1
ATOM 1506 C CA . LEU A 1 188 ? -21.810 12.456 0.658 1.00 88.00 188 LEU A CA 1
ATOM 1507 C C . LEU A 1 188 ? -20.625 13.324 1.086 1.00 88.00 188 LEU A C 1
ATOM 1509 O O . LEU A 1 188 ? -20.004 13.041 2.110 1.00 88.00 188 LEU A O 1
ATOM 1513 N N . ALA A 1 189 ? -20.331 14.385 0.329 1.00 89.25 189 ALA A N 1
ATOM 1514 C CA . ALA A 1 189 ? -19.243 15.307 0.645 1.00 89.25 189 ALA A CA 1
ATOM 1515 C C . ALA A 1 189 ? -19.439 15.950 2.027 1.00 89.25 189 ALA A C 1
ATOM 1517 O O . ALA A 1 189 ? -18.531 15.923 2.862 1.00 89.25 189 ALA A O 1
ATOM 1518 N N . ILE A 1 190 ? -20.648 16.453 2.315 1.00 93.06 190 ILE A N 1
ATOM 1519 C CA . ILE A 1 190 ? -20.932 17.062 3.620 1.00 93.06 190 ILE A CA 1
ATOM 1520 C C . ILE A 1 190 ? -20.907 16.028 4.750 1.00 93.06 190 ILE A C 1
ATOM 1522 O O . ILE A 1 190 ? -20.351 16.311 5.807 1.00 93.06 190 ILE A O 1
ATOM 1526 N N . LEU A 1 191 ? -21.436 14.817 4.538 1.00 92.12 191 LEU A N 1
ATOM 1527 C CA . LEU A 1 191 ? -21.456 13.768 5.560 1.00 92.12 191 LEU A CA 1
ATOM 1528 C C . LEU A 1 191 ? -20.042 13.291 5.891 1.00 92.12 191 LEU A C 1
ATOM 1530 O O . LEU A 1 191 ? -19.708 13.157 7.069 1.00 92.12 191 LEU A O 1
ATOM 1534 N N . LYS A 1 192 ? -19.183 13.120 4.878 1.00 90.56 192 LYS A N 1
ATOM 1535 C CA . LYS A 1 192 ? -17.764 12.812 5.081 1.00 90.56 192 LYS A CA 1
ATOM 1536 C C . LYS A 1 192 ? -17.092 13.911 5.896 1.00 90.56 192 LYS A C 1
ATOM 1538 O O . LYS A 1 192 ? -16.457 13.591 6.903 1.00 90.56 192 LYS A O 1
ATOM 1543 N N . ARG A 1 193 ? -17.295 15.186 5.543 1.00 92.31 193 ARG A N 1
ATOM 1544 C CA . ARG A 1 193 ? -16.713 16.315 6.281 1.00 92.31 193 ARG A CA 1
ATOM 1545 C C . ARG A 1 193 ? -17.186 16.378 7.735 1.00 92.31 193 ARG A C 1
ATOM 1547 O O . ARG A 1 193 ? -16.370 16.585 8.627 1.00 92.31 193 ARG A O 1
ATOM 1554 N N . VAL A 1 194 ? -18.475 16.154 7.987 1.00 92.88 194 VAL A N 1
ATOM 1555 C CA . VAL A 1 194 ? -19.037 16.112 9.348 1.00 92.88 194 VAL A CA 1
ATOM 1556 C C . VAL A 1 194 ? -18.503 14.913 10.132 1.00 92.88 194 VAL A C 1
ATOM 1558 O O . VAL A 1 194 ? -18.136 15.052 11.293 1.00 92.88 194 VAL A O 1
ATOM 1561 N N . SER A 1 195 ? -18.386 13.735 9.515 1.00 91.75 195 SER A N 1
ATOM 1562 C CA . SER A 1 195 ? -17.831 12.554 10.192 1.00 91.75 195 SER A CA 1
ATOM 1563 C C . SER A 1 195 ? -16.395 12.786 10.679 1.00 91.75 195 SER A C 1
ATOM 1565 O O . SER A 1 195 ? -16.012 12.285 11.735 1.00 91.75 195 SER A O 1
ATOM 1567 N N . GLN A 1 196 ? -15.618 13.606 9.960 1.00 89.75 196 GLN A N 1
ATOM 1568 C CA . GLN A 1 196 ? -14.245 13.961 10.318 1.00 89.75 196 GLN A CA 1
ATOM 1569 C C . GLN A 1 196 ? -14.133 14.826 11.576 1.00 89.75 196 GLN A C 1
ATOM 1571 O O . GLN A 1 196 ? -13.071 14.832 12.191 1.00 89.75 196 GLN A O 1
ATOM 1576 N N . THR A 1 197 ? -15.199 15.516 11.993 1.00 89.81 197 THR A N 1
ATOM 1577 C CA . THR A 1 197 ? -15.207 16.276 13.256 1.00 89.81 197 THR A CA 1
ATOM 1578 C C . THR A 1 197 ? -15.558 15.408 14.466 1.00 89.81 197 THR A C 1
ATOM 1580 O O . THR A 1 197 ? -15.497 15.876 15.604 1.00 89.81 197 THR A O 1
ATOM 1583 N N . LEU A 1 198 ? -15.967 14.156 14.242 1.00 90.56 198 LEU A N 1
ATOM 1584 C CA . LEU A 1 198 ? -16.296 13.199 15.293 1.00 90.56 198 LEU A CA 1
ATOM 1585 C C . LEU A 1 198 ? -15.061 12.358 15.667 1.00 90.56 198 LEU A C 1
ATOM 1587 O O . LEU A 1 198 ? -14.239 12.056 14.793 1.00 90.56 198 LEU A O 1
ATOM 1591 N N . PRO A 1 199 ? -14.926 11.957 16.948 1.00 86.62 199 PRO A N 1
ATOM 1592 C CA . PRO A 1 199 ? -13.815 11.123 17.399 1.00 86.62 199 PRO A CA 1
ATOM 1593 C C . PRO A 1 199 ? -13.782 9.783 16.648 1.00 86.62 199 PRO A C 1
ATOM 1595 O O . PRO A 1 199 ? -14.821 9.184 16.377 1.00 86.62 199 PRO A O 1
ATOM 1598 N N . MET A 1 200 ? -12.579 9.313 16.305 1.00 82.62 200 MET A N 1
ATOM 1599 C CA . MET A 1 200 ? -12.395 8.113 15.476 1.00 82.62 200 MET A CA 1
ATOM 1600 C C . MET A 1 200 ? -12.699 6.799 16.207 1.00 82.62 200 MET A C 1
ATOM 1602 O O . MET A 1 200 ? -13.142 5.849 15.570 1.00 82.62 200 MET A O 1
ATOM 1606 N N . THR A 1 201 ? -12.451 6.731 17.517 1.00 77.06 201 THR A N 1
ATOM 1607 C CA . THR A 1 201 ? -12.462 5.474 18.292 1.00 77.06 201 THR A CA 1
ATOM 1608 C C . THR A 1 201 ? -13.446 5.470 19.462 1.00 77.06 201 THR A C 1
ATOM 1610 O O . THR A 1 201 ? -13.600 4.449 20.124 1.00 77.06 201 THR A O 1
ATOM 1613 N N . GLN A 1 202 ? -14.120 6.590 19.727 1.00 86.31 202 GLN A N 1
ATOM 1614 C CA . GLN A 1 202 ? -15.001 6.742 20.883 1.00 86.31 202 GLN A CA 1
ATOM 1615 C C . GLN A 1 202 ? -16.464 6.459 20.516 1.00 86.31 202 GLN A C 1
ATOM 1617 O O . GLN A 1 202 ? -16.968 6.964 19.510 1.00 86.31 202 GLN A O 1
ATOM 1622 N N . HIS A 1 203 ? -17.151 5.705 21.377 1.00 90.12 203 HIS A N 1
ATOM 1623 C CA . HIS A 1 203 ? -18.608 5.603 21.373 1.00 90.12 203 HIS A CA 1
ATOM 1624 C C . HIS A 1 203 ? -19.209 6.855 22.017 1.00 90.12 203 HIS A C 1
ATOM 1626 O O . HIS A 1 203 ? -18.790 7.280 23.090 1.00 90.12 203 HIS A O 1
ATOM 1632 N N . LEU A 1 204 ? -20.176 7.454 21.336 1.00 92.62 204 LEU A N 1
ATOM 1633 C CA . LEU A 1 204 ? -20.904 8.635 21.767 1.00 92.62 204 LEU A CA 1
ATOM 1634 C C . LEU A 1 204 ? -22.316 8.233 22.161 1.00 92.62 204 LEU A C 1
ATOM 1636 O O . LEU A 1 204 ? -23.015 7.557 21.403 1.00 92.62 204 LEU A O 1
ATOM 1640 N N . THR A 1 205 ? -22.766 8.722 23.303 1.00 94.06 205 THR A N 1
ATOM 1641 C CA . THR A 1 205 ? -24.184 8.690 23.658 1.00 94.06 205 THR A CA 1
ATOM 1642 C C . THR A 1 205 ? -24.996 9.599 22.730 1.00 94.06 205 THR A C 1
ATOM 1644 O O . THR A 1 205 ? -24.466 10.502 22.072 1.00 94.06 205 THR A O 1
ATOM 1647 N N . GLU A 1 206 ? -26.315 9.409 22.693 1.00 92.19 206 GLU A N 1
ATOM 1648 C CA . GLU A 1 206 ? -27.220 10.301 21.957 1.00 92.19 206 GLU A CA 1
ATOM 1649 C C . GLU A 1 206 ? -27.051 11.784 22.347 1.00 92.19 206 GLU A C 1
ATOM 1651 O O . GLU A 1 206 ? -27.076 12.664 21.478 1.00 92.19 206 GLU A O 1
ATOM 1656 N N . VAL A 1 207 ? -26.847 12.060 23.638 1.00 93.50 207 VAL A N 1
ATOM 1657 C CA . VAL A 1 207 ? -26.684 13.420 24.171 1.00 93.50 207 VAL A CA 1
ATOM 1658 C C . VAL A 1 207 ? -25.388 14.048 23.658 1.00 93.50 207 VAL A C 1
ATOM 1660 O O . VAL A 1 207 ? -25.400 15.168 23.145 1.00 93.50 207 VAL A O 1
ATOM 1663 N N . GLU A 1 208 ? -24.277 13.313 23.725 1.00 94.56 208 GLU A N 1
ATOM 1664 C CA . GLU A 1 208 ? -22.972 13.786 23.252 1.00 94.56 208 GLU A CA 1
ATOM 1665 C C . GLU A 1 208 ? -22.951 13.990 21.737 1.00 94.56 208 GLU A C 1
ATOM 1667 O O . GLU A 1 208 ? -22.419 14.990 21.247 1.00 94.56 208 GLU A O 1
ATOM 1672 N N . LEU A 1 209 ? -23.559 13.072 20.978 1.00 94.31 209 LEU A N 1
ATOM 1673 C CA . LEU A 1 209 ? -23.669 13.217 19.531 1.00 94.31 209 LEU A CA 1
ATOM 1674 C C . LEU A 1 209 ? -24.512 14.445 19.169 1.00 94.31 209 LEU A C 1
ATOM 1676 O O . LEU A 1 209 ? -24.121 15.232 18.308 1.00 94.31 209 LEU A O 1
ATOM 1680 N N . THR A 1 210 ? -25.635 14.655 19.857 1.00 93.88 210 THR A N 1
ATOM 1681 C CA . THR A 1 210 ? -26.493 15.830 19.655 1.00 93.88 210 THR A CA 1
ATOM 1682 C C . THR A 1 210 ? -25.737 17.128 19.926 1.00 93.88 210 THR A C 1
ATOM 1684 O O . THR A 1 210 ? -25.807 18.056 19.118 1.00 93.88 210 THR A O 1
ATOM 1687 N N . ALA A 1 211 ? -24.954 17.183 21.007 1.00 93.94 211 ALA A N 1
ATOM 1688 C CA . ALA A 1 211 ? -24.133 18.345 21.340 1.00 93.94 211 ALA A CA 1
ATOM 1689 C C . ALA A 1 211 ? -23.104 18.679 20.243 1.00 93.94 211 ALA A C 1
ATOM 1691 O O . ALA A 1 211 ? -22.819 19.852 20.011 1.00 93.94 211 ALA A O 1
ATOM 1692 N N . LYS A 1 212 ? -22.583 17.668 19.533 1.00 93.69 212 LYS A N 1
ATOM 1693 C CA . LYS A 1 212 ? -21.642 17.854 18.415 1.00 93.69 212 LYS A CA 1
ATOM 1694 C C . LYS A 1 212 ? -22.322 18.239 17.100 1.00 93.69 212 LYS A C 1
ATOM 1696 O O . LYS A 1 212 ? -21.756 19.023 16.347 1.00 93.69 212 LYS A O 1
ATOM 1701 N N . LEU A 1 213 ? -23.506 17.700 16.804 1.00 95.19 213 LEU A N 1
ATOM 1702 C CA . LEU A 1 213 ? -24.188 17.934 15.523 1.00 95.19 213 LEU A CA 1
ATOM 1703 C C . LEU A 1 213 ? -25.008 19.231 15.497 1.00 95.19 213 LEU A C 1
ATOM 1705 O O . LEU A 1 213 ? -25.094 19.874 14.452 1.00 95.19 213 LEU A O 1
ATOM 1709 N N . LYS A 1 214 ? -25.584 19.640 16.633 1.00 94.12 214 LYS A N 1
ATOM 1710 C CA . LYS A 1 214 ? -26.454 20.824 16.734 1.00 94.12 214 LYS A CA 1
ATOM 1711 C C . LYS A 1 214 ? -25.787 22.141 16.290 1.00 94.12 214 LYS A C 1
ATOM 1713 O O . LYS A 1 214 ? -26.456 22.914 15.610 1.00 94.12 214 LYS A O 1
ATOM 1718 N N . PRO A 1 215 ? -24.501 22.412 16.595 1.00 93.31 215 PRO A N 1
ATOM 1719 C CA . PRO A 1 215 ? -23.809 23.600 16.083 1.00 93.31 215 PRO A CA 1
ATOM 1720 C C . PRO A 1 215 ? -23.547 23.561 14.570 1.00 93.31 215 PRO A C 1
ATOM 1722 O O . PRO A 1 215 ? -23.348 24.605 13.955 1.00 93.31 215 PRO A O 1
ATOM 1725 N N . ILE A 1 216 ? -23.527 22.365 13.972 1.00 93.88 216 ILE A N 1
ATOM 1726 C CA . ILE A 1 216 ? -23.198 22.174 12.557 1.00 93.88 216 ILE A CA 1
ATOM 1727 C C . ILE A 1 216 ? -24.419 22.432 11.682 1.00 93.88 216 ILE A C 1
ATOM 1729 O O . ILE A 1 216 ? -24.299 23.066 10.634 1.00 93.88 216 ILE A O 1
ATOM 1733 N N . TYR A 1 217 ? -25.590 21.942 12.090 1.00 95.25 217 TYR A N 1
ATOM 1734 C CA . TYR A 1 217 ? -26.825 22.120 11.339 1.00 95.25 217 TYR A CA 1
ATOM 1735 C C . TYR A 1 217 ? -28.045 22.126 12.264 1.00 95.25 217 TYR A C 1
ATOM 1737 O O . TYR A 1 217 ? -28.165 21.276 13.145 1.00 95.25 217 TYR A O 1
ATOM 1745 N N . ALA A 1 218 ? -28.963 23.073 12.042 1.00 91.19 218 ALA A N 1
ATOM 1746 C CA . ALA A 1 218 ? -30.144 23.258 12.887 1.00 91.19 218 ALA A CA 1
ATOM 1747 C C . ALA A 1 218 ? -31.047 22.012 12.917 1.00 91.19 218 ALA A C 1
ATOM 1749 O O . ALA A 1 218 ? -31.504 21.609 13.986 1.00 91.19 218 ALA A O 1
ATOM 1750 N N . ASP A 1 219 ? -31.237 21.358 11.766 1.00 92.75 219 ASP A N 1
ATOM 1751 C CA . ASP A 1 219 ? -31.904 20.055 11.667 1.00 92.75 219 ASP A CA 1
ATOM 1752 C C . ASP A 1 219 ? -30.878 18.920 11.854 1.00 92.75 219 ASP A C 1
ATOM 1754 O O . ASP A 1 219 ? -30.579 18.109 10.971 1.00 92.75 219 ASP A O 1
ATOM 1758 N N . PHE A 1 220 ? -30.268 18.900 13.040 1.00 93.31 220 PHE A N 1
ATOM 1759 C CA . PHE A 1 220 ? -29.338 17.849 13.440 1.00 93.31 220 PHE A CA 1
ATOM 1760 C C . PHE A 1 220 ? -29.969 16.440 13.474 1.00 93.31 220 PHE A C 1
ATOM 1762 O O . PHE A 1 220 ? -29.221 15.486 13.235 1.00 93.31 220 PHE A O 1
ATOM 1769 N N . PRO A 1 221 ? -31.291 16.238 13.712 1.00 93.06 221 PRO A N 1
ATOM 1770 C CA . PRO A 1 221 ? -31.906 14.920 13.571 1.00 93.06 221 PRO A CA 1
ATOM 1771 C C . PRO A 1 221 ? -31.813 14.378 12.140 1.00 93.06 221 PRO A C 1
ATOM 1773 O O . PRO A 1 221 ? -31.464 13.206 11.967 1.00 93.06 221 PRO A O 1
ATOM 1776 N N . LEU A 1 222 ? -32.049 15.218 11.120 1.00 91.25 222 LEU A N 1
ATOM 1777 C CA . LEU A 1 222 ? -31.848 14.848 9.716 1.00 91.25 222 LEU A CA 1
ATOM 1778 C C . LEU A 1 222 ? -30.388 14.474 9.448 1.00 91.25 222 LEU A C 1
ATOM 1780 O O . LEU A 1 222 ? -30.115 13.408 8.895 1.00 91.25 222 LEU A O 1
ATOM 1784 N N . LEU A 1 223 ? -29.449 15.314 9.891 1.00 93.88 223 LEU A N 1
ATOM 1785 C CA . LEU A 1 223 ? -28.015 15.064 9.727 1.00 93.88 223 LEU A CA 1
ATOM 1786 C C . LEU A 1 223 ? -27.595 13.732 10.364 1.00 93.88 223 LEU A C 1
ATOM 1788 O O . LEU A 1 223 ? -26.921 12.925 9.724 1.00 93.88 223 LEU A O 1
ATOM 1792 N N . ARG A 1 224 ? -28.049 13.460 11.593 1.00 94.94 224 ARG A N 1
ATOM 1793 C CA . ARG A 1 224 ? -27.803 12.196 12.298 1.00 94.94 224 ARG A CA 1
ATOM 1794 C C . ARG A 1 224 ? -28.354 10.999 11.531 1.00 94.94 224 ARG A C 1
ATOM 1796 O O . ARG A 1 224 ? -27.653 9.998 11.402 1.00 94.94 224 ARG A O 1
ATOM 1803 N N . ARG A 1 225 ? -29.587 11.094 11.017 1.00 92.06 225 ARG A N 1
ATOM 1804 C CA . ARG A 1 225 ? -30.214 10.024 10.229 1.00 92.06 225 ARG A CA 1
ATOM 1805 C C . ARG A 1 225 ? -29.364 9.686 9.006 1.00 92.06 225 ARG A C 1
ATOM 1807 O O . ARG A 1 225 ? -29.004 8.532 8.824 1.00 92.06 225 ARG A O 1
ATOM 1814 N N . TYR A 1 226 ? -28.960 10.694 8.238 1.00 92.69 226 TYR A N 1
ATOM 1815 C CA . TYR A 1 226 ? -28.152 10.491 7.036 1.00 92.69 226 TYR A CA 1
ATOM 1816 C C . TYR A 1 226 ? -26.742 9.976 7.331 1.00 92.69 226 TYR A C 1
ATOM 1818 O O . TYR A 1 226 ? -26.241 9.141 6.586 1.00 92.69 226 TYR A O 1
ATOM 1826 N N . LEU A 1 227 ? -26.108 10.419 8.420 1.00 92.50 227 LEU A N 1
ATOM 1827 C CA . LEU A 1 227 ? -24.820 9.867 8.844 1.00 92.50 227 LEU A CA 1
ATOM 1828 C C . LEU A 1 227 ? -24.908 8.355 9.107 1.00 92.50 227 LEU A C 1
ATOM 1830 O O . LEU A 1 227 ? -23.952 7.642 8.814 1.00 92.50 227 LEU A O 1
ATOM 1834 N N . VAL A 1 228 ? -26.039 7.861 9.619 1.00 90.12 228 VAL A N 1
ATOM 1835 C CA . VAL A 1 228 ? -26.265 6.422 9.824 1.00 90.12 228 VAL A CA 1
ATOM 1836 C C . VAL A 1 228 ? -26.663 5.720 8.525 1.00 90.12 228 VAL A C 1
ATOM 1838 O O . VAL A 1 228 ? -26.066 4.703 8.186 1.00 90.12 228 VAL A O 1
ATOM 1841 N N . ASP A 1 229 ? -27.625 6.264 7.778 1.00 86.75 229 ASP A N 1
ATOM 1842 C CA . ASP A 1 229 ? -28.150 5.644 6.552 1.00 86.75 229 ASP A CA 1
ATOM 1843 C C . ASP A 1 229 ? -27.061 5.481 5.476 1.00 86.75 229 ASP A C 1
ATOM 1845 O O . ASP A 1 229 ? -27.022 4.473 4.775 1.00 86.75 229 ASP A O 1
ATOM 1849 N N . TYR A 1 230 ? -26.142 6.449 5.386 1.00 83.44 230 TYR A N 1
ATOM 1850 C CA . TYR A 1 230 ? -24.978 6.418 4.492 1.00 83.44 230 TYR A CA 1
ATOM 1851 C C . TYR A 1 230 ? -23.738 5.798 5.160 1.00 83.44 230 TYR A C 1
ATOM 1853 O O . TYR A 1 230 ? -22.612 5.960 4.692 1.00 83.44 230 TYR A O 1
ATOM 1861 N N . GLY A 1 231 ? -23.905 5.121 6.296 1.00 86.50 231 GLY A N 1
ATOM 1862 C CA . GLY A 1 231 ? -22.861 4.300 6.898 1.00 86.50 231 GLY A CA 1
ATOM 1863 C C . GLY A 1 231 ? -21.624 5.050 7.397 1.00 86.50 231 GLY A C 1
ATOM 1864 O O . GLY A 1 231 ? -20.591 4.411 7.560 1.00 86.50 231 GLY A O 1
ATOM 1865 N N . PHE A 1 232 ? -21.690 6.361 7.658 1.00 89.25 232 PHE A N 1
ATOM 1866 C CA . PHE A 1 232 ? -20.618 7.124 8.327 1.00 89.25 232 PHE A CA 1
ATOM 1867 C C . PHE A 1 232 ? -20.633 6.937 9.848 1.00 89.25 232 PHE A C 1
ATOM 1869 O O . PHE A 1 232 ? -19.599 7.064 10.507 1.00 89.25 232 PHE A O 1
ATOM 1876 N N . LEU A 1 233 ? -21.802 6.621 10.404 1.00 92.06 233 LEU A N 1
ATOM 1877 C CA . LEU A 1 233 ? -22.003 6.247 11.795 1.00 92.06 233 LEU A CA 1
ATOM 1878 C C . LEU A 1 233 ? -22.657 4.871 11.880 1.00 92.06 233 LEU A C 1
ATOM 1880 O O . LEU A 1 233 ? -23.579 4.550 11.134 1.00 92.06 233 LEU A O 1
ATOM 1884 N N . LYS A 1 234 ? -22.214 4.083 12.850 1.00 91.19 234 LYS A N 1
ATOM 1885 C CA . LYS A 1 234 ? -22.929 2.911 13.351 1.00 91.19 234 LYS A CA 1
ATOM 1886 C C . LYS A 1 234 ? -23.652 3.290 14.639 1.00 91.19 234 LYS A C 1
ATOM 1888 O O . LYS A 1 234 ? -23.269 4.255 15.301 1.00 91.19 234 LYS A O 1
ATOM 1893 N N . ARG A 1 235 ? -24.708 2.549 14.969 1.00 92.44 235 ARG A N 1
ATOM 1894 C CA . ARG A 1 235 ? -25.477 2.730 16.205 1.00 92.44 235 ARG A CA 1
ATOM 1895 C C . ARG A 1 235 ? -25.915 1.397 16.798 1.00 92.44 235 ARG A C 1
ATOM 1897 O O . ARG A 1 235 ? -26.059 0.422 16.058 1.00 92.44 235 ARG A O 1
ATOM 1904 N N . THR A 1 236 ? -26.183 1.366 18.101 1.00 90.62 236 THR A N 1
ATOM 1905 C CA . THR A 1 236 ? -26.894 0.241 18.732 1.00 90.62 236 THR A CA 1
ATOM 1906 C C . THR A 1 236 ? -28.339 0.158 18.227 1.00 90.62 236 THR A C 1
ATOM 1908 O O . THR A 1 236 ? -28.915 1.155 17.787 1.00 90.62 236 THR A O 1
ATOM 1911 N N . ALA A 1 237 ? -28.961 -1.025 18.307 1.00 85.75 237 ALA A N 1
ATOM 1912 C CA . ALA A 1 237 ? -30.364 -1.212 17.914 1.00 85.75 237 ALA A CA 1
ATOM 1913 C C . ALA A 1 237 ? -31.329 -0.332 18.733 1.00 85.75 237 ALA A C 1
ATOM 1915 O O . ALA A 1 237 ? -32.318 0.160 18.197 1.00 85.75 237 ALA A O 1
ATOM 1916 N N . SER A 1 238 ? -30.995 -0.083 20.004 1.00 85.25 238 SER A N 1
ATOM 1917 C CA . SER A 1 238 ? -31.705 0.839 20.897 1.00 85.25 238 SER A CA 1
ATOM 1918 C C . SER A 1 238 ? -31.484 2.320 20.562 1.00 85.25 238 SER A C 1
ATOM 1920 O O . SER A 1 238 ? -32.197 3.164 21.090 1.00 85.25 238 SER A O 1
ATOM 1922 N N . GLY A 1 239 ? -30.496 2.657 19.724 1.00 83.75 239 GLY A N 1
ATOM 1923 C CA . GLY A 1 239 ? -30.128 4.039 19.407 1.00 83.75 239 GLY A CA 1
ATOM 1924 C C . GLY A 1 239 ? -29.433 4.791 20.547 1.00 83.75 239 GLY A C 1
ATOM 1925 O O . GLY A 1 239 ? -29.298 6.008 20.460 1.00 83.75 239 GLY A O 1
ATOM 1926 N N . SER A 1 240 ? -28.996 4.085 21.594 1.00 86.00 240 SER A N 1
ATOM 1927 C CA . SER A 1 240 ? -28.362 4.670 22.784 1.00 86.00 240 SER A CA 1
ATOM 1928 C C . SER A 1 240 ? -26.919 5.116 22.550 1.00 86.00 240 SER A C 1
ATOM 1930 O O . SER A 1 240 ? -26.470 6.084 23.164 1.00 86.00 240 SER A O 1
ATOM 1932 N N . GLU A 1 241 ? -26.200 4.429 21.661 1.00 91.69 241 GLU A N 1
ATOM 1933 C CA . GLU A 1 241 ? -24.797 4.703 21.359 1.00 91.69 241 GLU A CA 1
ATOM 1934 C C . GLU A 1 241 ? -24.556 4.778 19.854 1.00 91.69 241 GLU A C 1
ATOM 1936 O O . GLU A 1 241 ? -25.177 4.056 19.070 1.00 91.69 241 GLU A O 1
ATOM 1941 N N . TYR A 1 242 ? -23.608 5.631 19.475 1.00 93.75 242 TYR A N 1
ATOM 1942 C CA . TYR A 1 242 ? -23.181 5.897 18.110 1.00 93.75 242 TYR A CA 1
ATOM 1943 C C . TYR A 1 242 ? -21.659 5.906 18.031 1.00 93.75 242 TYR A C 1
ATOM 1945 O O . TYR A 1 242 ? -20.993 6.435 18.913 1.00 93.75 242 TYR A O 1
ATOM 1953 N N . TRP A 1 243 ? -21.083 5.392 16.953 1.00 93.38 243 TRP A N 1
ATOM 1954 C CA . TRP A 1 243 ? -19.639 5.471 16.723 1.00 93.38 243 TRP A CA 1
ATOM 1955 C C . TRP A 1 243 ? -19.337 5.594 15.241 1.00 93.38 243 TRP A C 1
ATOM 1957 O O . TRP A 1 243 ? -20.133 5.212 14.380 1.00 93.38 243 TRP A O 1
ATOM 1967 N N . ARG A 1 244 ? -18.175 6.163 14.932 1.00 91.94 244 ARG A N 1
ATOM 1968 C CA . ARG A 1 244 ? -17.766 6.400 13.555 1.00 91.94 244 ARG A CA 1
ATOM 1969 C C . ARG A 1 244 ? -17.438 5.092 12.844 1.00 91.94 244 ARG A C 1
ATOM 1971 O O . ARG A 1 244 ? -16.726 4.241 13.370 1.00 91.94 244 ARG A O 1
ATOM 1978 N N . ASN A 1 245 ? -17.938 4.955 11.622 1.00 87.88 245 ASN A N 1
ATOM 1979 C CA . ASN A 1 245 ? -17.524 3.900 10.712 1.00 87.88 245 ASN A CA 1
ATOM 1980 C C . ASN A 1 245 ? -16.401 4.452 9.827 1.00 87.88 245 ASN A C 1
ATOM 1982 O O . ASN A 1 245 ? -16.627 5.334 8.997 1.00 87.88 245 ASN A O 1
ATOM 1986 N N . LEU A 1 246 ? -15.178 3.993 10.071 1.00 80.31 246 LEU A N 1
ATOM 1987 C CA . LEU A 1 246 ? -13.991 4.451 9.352 1.00 80.31 246 LEU A CA 1
ATOM 1988 C C . LEU A 1 246 ? -13.974 3.865 7.935 1.00 80.31 246 LEU A C 1
ATOM 1990 O O . LEU A 1 246 ? -14.319 2.696 7.756 1.00 80.31 246 LEU A O 1
ATOM 1994 N N . ASP A 1 247 ? -13.549 4.654 6.948 1.00 77.44 247 ASP A N 1
ATOM 1995 C CA . ASP A 1 247 ? -13.260 4.124 5.609 1.00 77.44 247 ASP A CA 1
ATOM 1996 C C . ASP A 1 247 ? -11.924 3.356 5.577 1.00 77.44 247 ASP A C 1
ATOM 1998 O O . ASP A 1 247 ? -11.147 3.407 6.532 1.00 77.44 247 ASP A O 1
ATOM 2002 N N . ASP A 1 248 ? -11.640 2.639 4.487 1.00 69.62 248 ASP A N 1
ATOM 2003 C CA . ASP A 1 248 ? -10.465 1.757 4.384 1.00 69.62 248 ASP A CA 1
ATOM 2004 C C . ASP A 1 248 ? -9.131 2.479 4.639 1.00 69.62 248 ASP A C 1
ATOM 2006 O O . ASP A 1 248 ? -8.229 1.936 5.287 1.00 69.62 248 ASP A O 1
ATOM 2010 N N . LYS A 1 249 ? -9.001 3.728 4.168 1.00 72.00 249 LYS A N 1
ATOM 2011 C CA . LYS A 1 249 ? -7.795 4.542 4.382 1.00 72.00 249 LYS A CA 1
ATOM 2012 C C . LYS A 1 249 ? -7.655 4.923 5.855 1.00 72.00 249 LYS A C 1
ATOM 2014 O O . LYS A 1 249 ? -6.572 4.786 6.427 1.00 72.00 249 LYS A O 1
ATOM 2019 N N . GLU A 1 250 ? -8.742 5.362 6.484 1.00 72.69 250 GLU A N 1
ATOM 2020 C CA . GLU A 1 250 ? -8.780 5.730 7.901 1.00 72.69 250 GLU A CA 1
ATOM 2021 C C . GLU A 1 250 ? -8.554 4.518 8.812 1.00 72.69 250 GLU A C 1
ATOM 2023 O O . GLU A 1 250 ? -7.812 4.618 9.789 1.00 72.69 250 GLU A O 1
ATOM 2028 N N . GLN A 1 251 ? -9.099 3.349 8.468 1.00 71.00 251 GLN A N 1
ATOM 2029 C CA . GLN A 1 251 ? -8.834 2.093 9.175 1.00 71.00 251 GLN A CA 1
ATOM 2030 C C . GLN A 1 251 ? -7.353 1.708 9.107 1.00 71.00 251 GLN A C 1
ATOM 2032 O O . GLN A 1 251 ? -6.757 1.334 10.121 1.00 71.00 251 GLN A O 1
ATOM 2037 N N . GLN A 1 252 ? -6.733 1.823 7.928 1.00 73.25 252 GLN A N 1
ATOM 2038 C CA . GLN A 1 252 ? -5.315 1.515 7.759 1.00 73.25 252 GLN A CA 1
ATOM 2039 C C . GLN A 1 252 ? -4.424 2.482 8.550 1.00 73.25 252 GLN A C 1
ATOM 2041 O O . GLN A 1 252 ? -3.447 2.048 9.166 1.00 73.25 252 GLN A O 1
ATOM 2046 N N . MET A 1 253 ? -4.757 3.775 8.555 1.00 75.56 253 MET A N 1
ATOM 2047 C CA . MET A 1 253 ? -4.035 4.789 9.323 1.00 75.56 253 MET A CA 1
ATOM 2048 C C . MET A 1 253 ? -4.175 4.562 10.832 1.00 75.56 253 MET A C 1
ATOM 2050 O O . MET A 1 253 ? -3.160 4.482 11.519 1.00 75.56 253 MET A O 1
ATOM 2054 N N . ASN A 1 254 ? -5.396 4.338 11.327 1.00 76.56 254 ASN A N 1
ATOM 2055 C CA . ASN A 1 254 ? -5.650 4.029 12.735 1.00 76.56 254 ASN A CA 1
ATOM 2056 C C . ASN A 1 254 ? -4.894 2.762 13.175 1.00 76.56 254 ASN A C 1
ATOM 2058 O O . ASN A 1 254 ? -4.254 2.738 14.220 1.00 76.56 254 ASN A O 1
ATOM 2062 N N . ARG A 1 255 ? -4.862 1.714 12.340 1.00 70.31 255 ARG A N 1
ATOM 2063 C CA . ARG A 1 255 ? -4.069 0.506 12.620 1.00 70.31 255 ARG A CA 1
ATOM 2064 C C . ARG A 1 255 ? -2.573 0.809 12.727 1.00 70.31 255 ARG A C 1
ATOM 2066 O O . ARG A 1 255 ? -1.912 0.264 13.609 1.00 70.31 255 ARG A O 1
ATOM 2073 N N . LYS A 1 256 ? -2.027 1.649 11.841 1.00 74.19 256 LYS A N 1
ATOM 2074 C CA . LYS A 1 256 ? -0.616 2.069 11.907 1.00 74.19 256 LYS A CA 1
ATOM 2075 C C . LYS A 1 256 ? -0.329 2.839 13.195 1.00 74.19 256 LYS A C 1
ATOM 2077 O O . LYS A 1 256 ? 0.664 2.537 13.849 1.00 74.19 256 LYS A O 1
ATOM 2082 N N . GLU A 1 257 ? -1.206 3.762 13.571 1.00 77.88 257 GLU A N 1
ATOM 2083 C CA . GLU A 1 257 ? -1.075 4.563 14.789 1.00 77.88 257 GLU A CA 1
ATOM 2084 C C . GLU A 1 257 ? -1.176 3.699 16.053 1.00 77.88 257 GLU A C 1
ATOM 2086 O O . GLU A 1 257 ? -0.321 3.795 16.926 1.00 77.88 257 GLU A O 1
ATOM 2091 N N . ILE A 1 258 ? -2.124 2.757 16.115 1.00 73.69 258 ILE A N 1
ATOM 2092 C CA . ILE A 1 258 ? -2.231 1.781 17.213 1.00 73.69 258 ILE A CA 1
ATOM 2093 C C . ILE A 1 258 ? -0.955 0.938 17.324 1.00 73.69 258 ILE A C 1
ATOM 2095 O O . ILE A 1 258 ? -0.441 0.746 18.424 1.00 73.69 258 ILE A O 1
ATOM 2099 N N . ILE A 1 259 ? -0.407 0.454 16.203 1.00 72.00 259 ILE A N 1
ATOM 2100 C CA . ILE A 1 259 ? 0.855 -0.304 16.198 1.00 72.00 259 ILE A CA 1
ATOM 2101 C C . ILE A 1 259 ? 2.019 0.573 16.675 1.00 72.00 259 ILE A C 1
ATOM 2103 O O . ILE A 1 259 ? 2.886 0.095 17.404 1.00 72.00 259 ILE A O 1
ATOM 2107 N N . GLN A 1 260 ? 2.064 1.839 16.267 1.00 73.50 260 GLN A N 1
ATOM 2108 C CA . GLN A 1 260 ? 3.110 2.772 16.675 1.00 73.50 260 GLN A CA 1
ATOM 2109 C C . GLN A 1 260 ? 3.016 3.106 18.166 1.00 73.50 260 GLN A C 1
ATOM 2111 O O . GLN A 1 260 ? 4.025 3.022 18.859 1.00 73.50 260 GLN A O 1
ATOM 2116 N N . ASN A 1 261 ? 1.816 3.378 18.677 1.00 71.56 261 ASN A N 1
ATOM 2117 C CA . ASN A 1 261 ? 1.566 3.597 20.100 1.00 71.56 261 ASN A CA 1
ATOM 2118 C C . ASN A 1 261 ? 1.903 2.349 20.921 1.00 71.56 261 ASN A C 1
ATOM 2120 O O . ASN A 1 261 ? 2.527 2.458 21.970 1.00 71.56 261 ASN A O 1
ATOM 2124 N N . TYR A 1 262 ? 1.580 1.156 20.415 1.00 68.69 262 TYR A N 1
ATOM 2125 C CA . TYR A 1 262 ? 1.990 -0.101 21.037 1.00 68.69 262 TYR A CA 1
ATOM 2126 C C . TYR A 1 262 ? 3.519 -0.251 21.092 1.00 68.69 262 TYR A C 1
ATOM 2128 O O . TYR A 1 262 ? 4.055 -0.671 22.111 1.00 68.69 262 TYR A O 1
ATOM 2136 N N . LYS A 1 263 ? 4.234 0.113 20.018 1.00 71.44 263 LYS A N 1
ATOM 2137 C CA . LYS A 1 263 ? 5.708 0.093 19.980 1.00 71.44 263 LYS A CA 1
ATOM 2138 C C . LYS A 1 263 ? 6.352 1.157 20.873 1.00 71.44 263 LYS A C 1
ATOM 2140 O O . LYS A 1 263 ? 7.470 0.945 21.324 1.00 71.44 263 LYS A O 1
ATOM 2145 N N . ALA A 1 264 ? 5.683 2.290 21.072 1.00 71.94 264 ALA A N 1
ATOM 2146 C CA . ALA A 1 264 ? 6.172 3.408 21.875 1.00 71.94 264 ALA A CA 1
ATOM 2147 C 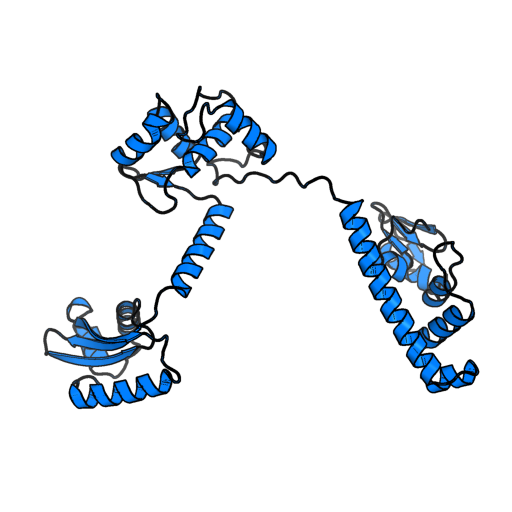C . ALA A 1 264 ? 5.810 3.287 23.365 1.00 71.94 264 ALA A C 1
ATOM 2149 O O . ALA A 1 264 ? 6.374 4.006 24.188 1.00 71.94 264 ALA A O 1
ATOM 2150 N N . ALA A 1 265 ? 4.872 2.406 23.723 1.00 72.56 265 ALA A N 1
ATOM 2151 C CA . ALA A 1 265 ? 4.500 2.180 25.109 1.00 72.56 265 ALA A CA 1
ATOM 2152 C C . ALA A 1 265 ? 5.682 1.569 25.888 1.00 72.56 265 ALA A C 1
ATOM 2154 O O . ALA A 1 265 ? 6.257 0.577 25.429 1.00 72.56 265 ALA A O 1
ATOM 2155 N N . PRO A 1 266 ? 6.036 2.109 27.069 1.00 73.19 266 PRO A N 1
ATOM 2156 C CA . PRO A 1 266 ? 7.110 1.552 27.878 1.00 73.19 266 PRO A CA 1
ATOM 2157 C C . PRO A 1 266 ? 6.777 0.113 28.273 1.00 73.19 266 PRO A C 1
ATOM 2159 O O . PRO A 1 266 ? 5.708 -0.183 28.821 1.00 73.19 266 PRO A O 1
ATOM 2162 N N . THR A 1 267 ? 7.693 -0.803 27.967 1.00 80.44 267 THR A N 1
ATOM 2163 C CA . THR A 1 267 ? 7.571 -2.204 28.357 1.00 80.44 267 THR A CA 1
ATOM 2164 C C . THR A 1 267 ? 8.217 -2.421 29.715 1.00 80.44 267 THR A C 1
ATOM 2166 O O . THR A 1 267 ? 9.355 -2.035 29.957 1.00 80.44 267 THR A O 1
ATOM 2169 N N . TYR A 1 268 ? 7.482 -3.074 30.611 1.00 86.38 268 TYR A N 1
ATOM 2170 C CA . TYR A 1 268 ? 7.981 -3.420 31.937 1.00 86.38 268 TYR A CA 1
ATOM 2171 C C . TYR A 1 268 ? 8.221 -4.917 32.022 1.00 86.38 268 TYR A C 1
ATOM 2173 O O . TYR A 1 268 ? 7.329 -5.707 31.696 1.00 86.38 268 TYR A O 1
ATOM 2181 N N . TYR A 1 269 ? 9.391 -5.302 32.515 1.00 92.44 269 TYR A N 1
ATOM 2182 C CA . TYR A 1 269 ? 9.642 -6.664 32.959 1.00 92.44 269 TYR A CA 1
ATOM 2183 C C . TYR A 1 269 ? 9.408 -6.755 34.462 1.00 92.44 269 TYR A C 1
ATOM 2185 O O . TYR A 1 269 ? 9.397 -5.743 35.166 1.00 92.44 269 TYR A O 1
ATOM 2193 N N . GLY A 1 270 ? 9.202 -7.959 34.979 1.00 93.50 270 GLY A N 1
ATOM 2194 C CA . GLY A 1 270 ? 9.012 -8.097 36.411 1.00 93.50 270 GLY A CA 1
ATOM 2195 C C . GLY A 1 270 ? 8.673 -9.489 36.888 1.00 93.50 270 GLY A C 1
ATOM 2196 O O . GLY A 1 270 ? 8.755 -10.460 36.138 1.00 93.50 270 GLY A O 1
ATOM 2197 N N . VAL A 1 271 ? 8.298 -9.551 38.159 1.00 96.00 271 VAL A N 1
ATOM 2198 C CA . VAL A 1 271 ? 7.969 -10.772 38.888 1.00 96.00 271 VAL A CA 1
ATOM 2199 C C . VAL A 1 271 ? 6.478 -10.814 39.131 1.00 96.00 271 VAL A C 1
ATOM 2201 O O . VAL A 1 271 ? 5.889 -9.842 39.610 1.00 96.00 271 VAL A O 1
ATOM 2204 N N . ILE A 1 272 ? 5.882 -11.948 38.803 1.00 97.06 272 ILE A N 1
ATOM 2205 C CA . ILE A 1 272 ? 4.455 -12.196 38.957 1.00 97.06 272 ILE A CA 1
ATOM 2206 C C . ILE A 1 272 ? 4.237 -13.288 39.989 1.00 97.06 272 ILE A C 1
ATOM 2208 O O . ILE A 1 272 ? 5.102 -14.139 40.191 1.00 97.06 272 ILE A O 1
ATOM 2212 N N . GLN A 1 273 ? 3.064 -13.270 40.606 1.00 97.00 273 GLN A N 1
ATOM 2213 C CA . GLN A 1 273 ? 2.590 -14.324 41.479 1.00 97.00 273 GLN A CA 1
ATOM 2214 C C . GLN A 1 273 ? 1.180 -14.736 41.069 1.00 97.00 273 GLN A C 1
ATOM 2216 O O . GLN A 1 273 ? 0.318 -13.889 40.835 1.00 97.00 273 GLN A O 1
ATOM 2221 N N . ILE A 1 274 ? 0.945 -16.043 41.037 1.00 97.25 274 ILE A N 1
ATOM 2222 C CA . ILE A 1 274 ? -0.384 -16.645 40.985 1.00 97.25 274 ILE A CA 1
ATOM 2223 C C . ILE A 1 274 ? -0.604 -17.328 42.333 1.00 97.25 274 ILE A C 1
ATOM 2225 O O . ILE A 1 274 ? 0.195 -18.166 42.746 1.00 97.25 274 ILE A O 1
ATOM 2229 N N . LYS A 1 275 ? -1.655 -16.941 43.053 1.00 97.38 275 LYS A N 1
ATOM 2230 C CA . LYS A 1 275 ? -1.995 -17.492 44.368 1.00 97.38 275 LYS A CA 1
ATOM 2231 C C . LYS A 1 275 ? -3.306 -18.248 44.284 1.00 97.38 275 LYS A C 1
ATOM 2233 O O . LYS A 1 275 ? -4.301 -17.665 43.874 1.00 97.38 275 LYS A O 1
ATOM 2238 N N . ASN A 1 276 ? -3.319 -19.493 44.738 1.00 97.00 276 ASN A N 1
ATOM 2239 C CA . ASN A 1 276 ? -4.562 -20.197 45.016 1.00 97.00 276 ASN A CA 1
ATOM 2240 C C . ASN A 1 276 ? -5.149 -19.647 46.327 1.00 97.00 276 ASN A C 1
ATOM 2242 O O . ASN A 1 276 ? -4.511 -19.704 47.382 1.00 97.00 276 ASN A O 1
ATOM 2246 N N . ASN A 1 277 ? -6.349 -19.076 46.257 1.00 94.88 277 ASN A N 1
ATOM 2247 C CA . ASN A 1 277 ? -6.987 -18.408 47.391 1.00 94.88 277 ASN A CA 1
ATOM 2248 C C . ASN A 1 277 ? -7.531 -19.393 48.437 1.00 94.88 277 ASN A C 1
ATOM 2250 O O . ASN A 1 277 ? -7.769 -18.987 49.570 1.00 94.88 277 ASN A O 1
ATOM 2254 N N . GLN A 1 278 ? -7.704 -20.668 48.082 1.00 93.19 278 GLN A N 1
ATOM 2255 C CA . GLN A 1 278 ? -8.262 -21.687 48.971 1.00 93.19 278 GLN A CA 1
ATOM 2256 C C . GLN A 1 278 ? -7.191 -22.348 49.841 1.00 93.19 278 GLN A C 1
ATOM 2258 O O . GLN A 1 278 ? -7.379 -22.497 51.044 1.00 93.19 278 GLN A O 1
ATOM 2263 N N . ASN A 1 279 ? -6.057 -22.733 49.246 1.00 92.12 279 ASN A N 1
ATOM 2264 C CA . ASN A 1 279 ? -4.983 -23.444 49.954 1.00 92.12 279 ASN A CA 1
ATOM 2265 C C . ASN A 1 279 ? -3.734 -22.581 50.209 1.00 92.12 279 ASN A C 1
ATOM 2267 O O . ASN A 1 279 ? -2.790 -23.030 50.853 1.00 92.12 279 ASN A O 1
ATOM 2271 N N . GLY A 1 280 ? -3.713 -21.345 49.702 1.00 93.19 280 GLY A N 1
ATOM 2272 C CA . GLY A 1 280 ? -2.624 -20.393 49.906 1.00 93.19 280 GLY A CA 1
ATOM 2273 C C . GLY A 1 280 ? -1.352 -20.677 49.107 1.00 93.19 280 GLY A C 1
ATOM 2274 O O . GLY A 1 280 ? -0.443 -19.847 49.155 1.00 93.19 280 GLY A O 1
ATOM 2275 N N . LYS A 1 281 ? -1.278 -21.786 48.356 1.00 96.81 281 LYS A N 1
ATOM 2276 C CA . LYS A 1 281 ? -0.118 -22.124 47.524 1.00 96.81 281 LYS A CA 1
ATOM 2277 C C . LYS A 1 281 ? 0.101 -21.051 46.459 1.00 96.81 281 LYS A C 1
ATOM 2279 O O . LYS A 1 281 ? -0.846 -20.511 45.877 1.00 96.81 281 LYS A O 1
ATOM 2284 N N . THR A 1 282 ? 1.365 -20.755 46.192 1.00 96.81 282 THR A N 1
ATOM 2285 C CA . THR A 1 282 ? 1.786 -19.704 45.267 1.00 96.81 282 THR A CA 1
ATOM 2286 C C . THR A 1 282 ? 2.686 -20.261 44.179 1.00 96.81 282 THR A C 1
ATOM 2288 O O . THR A 1 282 ? 3.432 -21.211 44.395 1.00 96.81 282 THR A O 1
ATOM 2291 N N . PHE A 1 283 ? 2.579 -19.660 43.001 1.00 97.38 283 PHE A N 1
ATOM 2292 C CA . PHE A 1 283 ? 3.459 -19.844 41.859 1.00 97.38 283 PHE A CA 1
ATOM 2293 C C . PHE A 1 283 ? 4.066 -18.487 41.526 1.00 97.38 283 PHE A C 1
ATOM 2295 O O . PHE A 1 283 ? 3.343 -17.492 41.462 1.00 97.38 283 PHE A O 1
ATOM 2302 N N . ILE A 1 284 ? 5.374 -18.438 41.321 1.00 97.00 284 ILE A N 1
ATOM 2303 C CA . ILE A 1 284 ? 6.118 -17.238 40.962 1.00 97.00 284 ILE A CA 1
ATOM 2304 C C . ILE A 1 284 ? 6.842 -17.473 39.649 1.00 97.00 284 ILE A C 1
ATOM 2306 O O . ILE A 1 284 ? 7.478 -18.503 39.430 1.00 97.00 284 ILE A O 1
ATOM 2310 N N . ASP A 1 285 ? 6.793 -16.470 38.784 1.00 95.69 285 ASP A N 1
ATOM 2311 C CA . ASP A 1 285 ? 7.598 -16.465 37.574 1.00 95.69 285 ASP A CA 1
ATOM 2312 C C . ASP A 1 285 ? 8.046 -15.050 37.218 1.00 95.69 285 ASP A C 1
ATOM 2314 O O . ASP A 1 285 ? 7.620 -14.055 37.811 1.00 95.69 285 ASP A O 1
ATOM 2318 N N . VAL A 1 286 ? 8.920 -14.963 36.224 1.00 95.88 286 VAL A N 1
ATOM 2319 C CA . VAL A 1 286 ? 9.414 -13.704 35.683 1.00 95.88 286 VAL A CA 1
ATOM 2320 C C . VAL A 1 286 ? 8.902 -13.500 34.268 1.00 95.88 286 VAL A C 1
ATOM 2322 O O . VAL A 1 286 ? 8.915 -14.396 33.427 1.00 95.88 286 VAL A O 1
ATOM 2325 N N . ALA A 1 287 ? 8.459 -12.284 33.980 1.00 91.62 287 ALA A N 1
ATOM 2326 C CA . ALA A 1 287 ? 7.940 -11.911 32.679 1.00 91.62 287 ALA A CA 1
ATOM 2327 C C . ALA A 1 287 ? 8.810 -10.822 32.062 1.00 91.62 287 ALA A C 1
ATOM 2329 O O . ALA A 1 287 ? 9.022 -9.771 32.659 1.00 91.62 287 ALA A O 1
ATOM 2330 N N . ARG A 1 288 ? 9.240 -11.044 30.816 1.00 88.31 288 ARG A N 1
ATOM 2331 C CA . ARG A 1 288 ? 9.931 -10.032 30.000 1.00 88.31 288 ARG A CA 1
ATOM 2332 C C . ARG A 1 288 ? 9.051 -8.821 29.677 1.00 88.31 288 ARG A C 1
ATOM 2334 O O . ARG A 1 288 ? 9.556 -7.733 29.454 1.00 88.31 288 ARG A O 1
ATOM 2341 N N . ASN A 1 289 ? 7.740 -9.044 29.612 1.00 87.38 289 ASN A N 1
ATOM 2342 C CA . ASN A 1 289 ? 6.733 -8.009 29.426 1.00 87.38 289 ASN A CA 1
ATOM 2343 C C . ASN A 1 289 ? 5.504 -8.363 30.274 1.00 87.38 289 ASN A C 1
ATOM 2345 O O . ASN A 1 289 ? 4.927 -9.443 30.100 1.00 87.38 289 ASN A O 1
ATOM 2349 N N . LEU A 1 290 ? 5.137 -7.477 31.196 1.00 86.81 290 LEU A N 1
ATOM 2350 C CA . LEU A 1 290 ? 3.998 -7.633 32.101 1.00 86.81 290 LEU A CA 1
ATOM 2351 C C . LEU A 1 290 ? 2.647 -7.294 31.454 1.00 86.81 290 LEU A C 1
ATOM 2353 O O . LEU A 1 290 ? 1.606 -7.652 32.006 1.00 86.81 290 LEU A O 1
ATOM 2357 N N . HIS A 1 291 ? 2.638 -6.639 30.291 1.00 82.00 291 HIS A N 1
ATOM 2358 C CA . HIS A 1 291 ? 1.411 -6.303 29.575 1.00 82.00 291 HIS A CA 1
ATOM 2359 C C . HIS A 1 291 ? 0.619 -7.569 29.209 1.00 82.00 291 HIS A C 1
ATOM 2361 O O . HIS A 1 291 ? 1.171 -8.500 28.621 1.00 82.00 291 HIS A O 1
ATOM 2367 N N . ASN A 1 292 ? -0.665 -7.603 29.590 1.00 81.12 292 ASN A N 1
ATOM 2368 C CA . ASN A 1 292 ? -1.594 -8.732 29.420 1.00 81.12 292 ASN A CA 1
ATOM 2369 C C . ASN A 1 292 ? -1.048 -10.093 29.883 1.00 81.12 292 ASN A C 1
ATOM 2371 O O . ASN A 1 292 ? -1.477 -11.148 29.414 1.00 81.12 292 ASN A O 1
ATOM 2375 N N . ARG A 1 293 ? -0.108 -10.088 30.837 1.00 90.25 293 ARG A N 1
ATOM 2376 C CA . ARG A 1 293 ? 0.561 -11.310 31.286 1.00 90.25 293 ARG A CA 1
ATOM 2377 C C . ARG A 1 293 ? -0.382 -12.273 32.009 1.00 90.25 293 ARG A C 1
ATOM 2379 O O . ARG A 1 293 ? -0.176 -13.476 31.911 1.00 90.25 293 ARG A O 1
ATOM 2386 N N . TRP A 1 294 ? -1.426 -11.777 32.672 1.00 92.06 294 TRP A N 1
ATOM 2387 C CA . TRP A 1 294 ? -2.425 -12.644 33.301 1.00 92.06 294 TRP A CA 1
ATOM 2388 C C . TRP A 1 294 ? -3.177 -13.502 32.276 1.00 92.06 294 TRP A C 1
ATOM 2390 O O . TRP A 1 294 ? -3.202 -14.722 32.410 1.00 92.06 294 TRP A O 1
ATOM 2400 N N . GLY A 1 295 ? -3.673 -12.891 31.194 1.00 84.88 295 GLY A N 1
ATOM 2401 C CA . GLY A 1 295 ? -4.380 -13.609 30.128 1.00 84.88 295 GLY A CA 1
ATOM 2402 C C . GLY A 1 295 ? -3.531 -14.699 29.464 1.00 84.88 295 GLY A C 1
ATOM 2403 O O . GLY A 1 295 ? -4.052 -15.759 29.128 1.00 84.88 295 GLY A O 1
ATOM 2404 N N . TYR A 1 296 ? -2.213 -14.488 29.347 1.00 89.06 296 TYR A N 1
ATOM 2405 C CA . TYR A 1 296 ? -1.271 -15.523 28.899 1.00 89.06 296 TYR A CA 1
ATOM 2406 C C . TYR A 1 296 ? -1.290 -16.757 29.816 1.00 89.06 296 TYR A C 1
ATOM 2408 O O . TYR A 1 296 ? -1.401 -17.878 29.326 1.00 89.06 296 TYR A O 1
ATOM 2416 N N . TYR A 1 297 ? -1.227 -16.566 31.138 1.00 93.50 297 TYR A N 1
ATOM 2417 C CA . TYR A 1 297 ? -1.280 -17.684 32.085 1.00 93.50 297 TYR A CA 1
ATOM 2418 C C . TYR A 1 297 ? -2.647 -18.359 32.107 1.00 93.50 297 TYR A C 1
ATOM 2420 O O . TYR A 1 297 ? -2.694 -19.582 32.089 1.00 93.50 297 TYR A O 1
ATOM 2428 N N . GLN A 1 298 ? -3.741 -17.591 32.085 1.00 90.94 298 GLN A N 1
ATOM 2429 C CA . GLN A 1 298 ? -5.092 -18.158 32.018 1.00 90.94 298 GLN A CA 1
ATOM 2430 C C . GLN A 1 298 ? -5.270 -19.025 30.771 1.00 90.94 298 GLN A C 1
ATOM 2432 O O . GLN A 1 298 ? -5.751 -20.145 30.875 1.00 90.94 298 GLN A O 1
ATOM 2437 N N . THR A 1 299 ? -4.834 -18.536 29.605 1.00 91.81 299 THR A N 1
ATOM 2438 C CA . THR A 1 299 ? -4.917 -19.292 28.345 1.00 91.81 299 THR A CA 1
ATOM 2439 C C . THR A 1 299 ? -4.110 -20.581 28.441 1.00 91.81 299 THR A C 1
ATOM 2441 O O . THR A 1 299 ? -4.640 -21.652 28.189 1.00 91.81 299 THR A O 1
ATOM 2444 N N . ASN A 1 300 ? -2.853 -20.504 28.880 1.00 94.69 300 ASN A N 1
ATOM 2445 C CA . ASN A 1 300 ? -1.997 -21.683 28.984 1.00 94.69 300 ASN A CA 1
ATOM 2446 C C . ASN A 1 300 ? -2.506 -22.706 30.008 1.00 94.69 300 ASN A C 1
ATOM 2448 O O . ASN A 1 300 ? -2.408 -23.903 29.763 1.00 94.69 300 ASN A O 1
ATOM 2452 N N . LEU A 1 301 ? -3.042 -22.257 31.145 1.00 95.31 301 LEU A N 1
ATOM 2453 C CA . LEU A 1 301 ? -3.633 -23.143 32.147 1.00 95.31 301 LEU A CA 1
ATOM 2454 C C . LEU A 1 301 ? -4.938 -23.769 31.632 1.00 95.31 301 LEU A C 1
ATOM 2456 O O . LEU A 1 301 ? -5.154 -24.957 31.835 1.00 95.31 301 LEU A O 1
ATOM 2460 N N . ASN A 1 302 ? -5.773 -23.025 30.905 1.00 94.94 302 ASN A N 1
ATOM 2461 C CA . ASN A 1 302 ? -6.980 -23.576 30.278 1.00 94.94 302 ASN A CA 1
ATOM 2462 C C . ASN A 1 302 ? -6.654 -24.604 29.184 1.00 94.94 302 ASN A C 1
ATOM 2464 O O . ASN A 1 302 ? -7.343 -25.610 29.063 1.00 94.94 302 ASN A O 1
ATOM 2468 N N . GLU A 1 303 ? -5.578 -24.379 28.432 1.00 94.50 303 GLU A N 1
ATOM 2469 C CA . GLU A 1 303 ? -5.073 -25.279 27.386 1.00 94.50 303 GLU A CA 1
ATOM 2470 C C . GLU A 1 303 ? -4.122 -26.366 27.940 1.00 94.50 303 GLU A C 1
ATOM 2472 O O . GLU A 1 303 ? -3.435 -27.052 27.185 1.00 94.50 303 GLU A O 1
ATOM 2477 N N . ASN A 1 304 ? -4.060 -26.532 29.268 1.00 93.31 304 ASN A N 1
ATOM 2478 C CA . ASN A 1 304 ? -3.299 -27.575 29.964 1.00 93.31 304 ASN A CA 1
ATOM 2479 C C . ASN A 1 304 ? -1.779 -27.601 29.657 1.00 93.31 304 ASN A C 1
ATOM 2481 O O . ASN A 1 304 ? -1.133 -28.650 29.718 1.00 93.31 304 ASN A O 1
ATOM 2485 N N . PHE A 1 305 ? -1.173 -26.450 29.346 1.00 92.88 305 PHE A N 1
ATOM 2486 C CA . PHE A 1 305 ? 0.259 -26.344 29.017 1.00 92.88 305 PHE A CA 1
ATOM 2487 C C . PHE A 1 305 ? 1.184 -26.659 30.197 1.00 92.88 305 PHE A C 1
ATOM 2489 O O . PHE A 1 305 ? 2.325 -27.057 29.972 1.00 92.88 305 PHE A O 1
ATOM 2496 N N . TYR A 1 306 ? 0.713 -26.506 31.438 1.00 91.69 306 TYR A N 1
ATOM 2497 C CA . TYR A 1 306 ? 1.470 -26.840 32.648 1.00 91.69 306 TYR A CA 1
ATOM 2498 C C . TYR A 1 306 ? 1.146 -28.257 33.149 1.00 91.69 306 TYR A C 1
ATOM 2500 O O . TYR A 1 306 ? 1.146 -28.494 34.358 1.00 91.69 306 TYR A O 1
ATOM 2508 N N . HIS A 1 307 ? 0.831 -29.187 32.239 1.00 90.25 307 HIS A N 1
ATOM 2509 C CA . HIS A 1 307 ? 0.579 -30.595 32.559 1.00 90.25 307 HIS A CA 1
ATOM 2510 C C . HIS A 1 307 ? 1.636 -31.177 33.511 1.00 90.25 307 HIS A C 1
ATOM 2512 O O . HIS A 1 307 ? 2.786 -30.740 33.543 1.00 90.25 307 HIS A O 1
ATOM 2518 N N . ASP A 1 308 ? 1.201 -32.129 34.336 1.00 92.31 308 ASP A N 1
ATOM 2519 C CA . ASP A 1 308 ? 2.012 -32.793 35.365 1.00 92.31 308 ASP A CA 1
ATOM 2520 C C . ASP A 1 308 ? 2.535 -31.882 36.494 1.00 92.31 308 ASP A C 1
ATOM 2522 O O . ASP A 1 308 ? 3.366 -32.298 37.301 1.00 92.31 308 ASP A O 1
ATOM 2526 N N . THR A 1 309 ? 2.013 -30.655 36.621 1.00 94.88 309 THR A N 1
ATOM 2527 C CA . THR A 1 309 ? 2.303 -29.768 37.760 1.00 94.88 309 THR A CA 1
ATOM 2528 C C . THR A 1 309 ? 1.146 -29.700 38.756 1.00 94.88 309 THR A C 1
ATOM 2530 O O . THR A 1 309 ? -0.032 -29.779 38.398 1.00 94.88 309 THR A O 1
ATOM 2533 N N . ALA A 1 310 ? 1.474 -29.463 40.030 1.00 95.25 310 ALA A N 1
ATOM 2534 C CA . ALA A 1 310 ? 0.470 -29.244 41.071 1.00 95.25 310 ALA A CA 1
ATOM 2535 C C . ALA A 1 310 ? -0.385 -27.985 40.819 1.00 95.25 310 ALA A C 1
ATOM 2537 O O . ALA A 1 310 ? -1.554 -27.960 41.193 1.00 95.25 310 ALA A O 1
ATOM 2538 N N . LEU A 1 311 ? 0.171 -26.961 40.156 1.00 95.94 311 LEU A N 1
ATOM 2539 C CA . LEU A 1 311 ? -0.573 -25.758 39.770 1.00 95.94 311 LEU A CA 1
ATOM 2540 C C . LEU A 1 311 ? -1.683 -26.089 38.771 1.00 95.94 311 LEU A C 1
ATOM 2542 O O . LEU A 1 311 ? -2.811 -25.637 38.940 1.00 95.94 311 LEU A O 1
ATOM 2546 N N . GLN A 1 312 ? -1.366 -26.876 37.742 1.00 97.38 312 GLN A N 1
ATOM 2547 C CA . GLN A 1 312 ? -2.325 -27.273 36.716 1.00 97.38 312 GLN A CA 1
ATOM 2548 C C . GLN A 1 312 ? -3.410 -28.193 37.276 1.00 97.38 312 GLN A C 1
ATOM 2550 O O . GLN A 1 312 ? -4.580 -28.034 36.934 1.00 97.38 312 GLN A O 1
ATOM 2555 N N . ALA A 1 313 ? -3.041 -29.119 38.167 1.00 96.38 313 ALA A N 1
ATOM 2556 C CA . ALA A 1 313 ? -4.001 -29.971 38.861 1.00 96.38 313 ALA A CA 1
ATOM 2557 C C . ALA A 1 313 ? -4.992 -29.140 39.697 1.00 96.38 313 ALA A C 1
ATOM 2559 O O . ALA A 1 313 ? -6.204 -29.301 39.548 1.00 96.38 313 ALA A O 1
ATOM 2560 N N . ASP A 1 314 ? -4.486 -28.204 40.510 1.00 97.00 314 ASP A N 1
ATOM 2561 C CA . ASP A 1 314 ? -5.328 -27.319 41.322 1.00 97.00 314 ASP A CA 1
ATOM 2562 C C . ASP A 1 314 ? -6.167 -26.372 40.424 1.00 97.00 314 ASP A C 1
ATOM 2564 O O . ASP A 1 314 ? -7.323 -26.099 40.742 1.00 97.00 314 ASP A O 1
ATOM 2568 N N . TRP A 1 315 ? -5.643 -25.909 39.278 1.00 97.06 315 TRP A N 1
ATOM 2569 C CA . TRP A 1 315 ? -6.388 -25.091 38.304 1.00 97.06 315 TRP A CA 1
ATOM 2570 C C . TRP A 1 315 ? -7.560 -25.845 37.676 1.00 97.06 315 TRP A C 1
ATOM 2572 O O . TRP A 1 315 ? -8.682 -25.340 37.663 1.00 97.06 315 TRP A O 1
ATOM 2582 N N . ASN A 1 316 ? -7.315 -27.066 37.197 1.00 95.94 316 ASN A N 1
ATOM 2583 C CA . ASN A 1 316 ? -8.334 -27.899 36.560 1.00 95.94 316 ASN A CA 1
ATOM 2584 C C . ASN A 1 316 ? -9.456 -28.277 37.541 1.00 95.94 316 ASN A C 1
ATOM 2586 O O . ASN A 1 316 ? -10.607 -28.402 37.132 1.00 95.94 316 ASN A O 1
ATOM 2590 N N . ALA A 1 317 ? -9.131 -28.447 38.827 1.00 95.94 317 ALA A N 1
ATOM 2591 C CA . ALA A 1 317 ? -10.103 -28.802 39.857 1.00 95.94 317 ALA A CA 1
ATOM 2592 C C . ALA A 1 317 ? -10.937 -27.609 40.355 1.00 95.94 317 ALA A C 1
ATOM 2594 O O . ALA A 1 317 ? -12.116 -27.778 40.663 1.00 95.94 317 ALA A O 1
ATOM 2595 N N . LEU A 1 318 ? -10.333 -26.421 40.477 1.00 94.50 318 LEU A N 1
ATOM 2596 C CA . LEU A 1 318 ? -10.941 -25.281 41.178 1.00 94.50 318 LEU A CA 1
ATOM 2597 C C . LEU A 1 318 ? -11.417 -24.154 40.251 1.00 94.50 318 LEU A C 1
ATOM 2599 O O . LEU A 1 318 ? -12.234 -23.333 40.667 1.00 94.50 318 LEU A O 1
ATOM 2603 N N . GLY A 1 319 ? -10.925 -24.108 39.011 1.00 91.56 319 GLY A N 1
ATOM 2604 C CA . GLY A 1 319 ? -11.246 -23.066 38.038 1.00 91.56 319 GLY A CA 1
ATOM 2605 C C . GLY A 1 319 ? -10.555 -21.723 38.305 1.00 91.56 319 GLY A C 1
ATOM 2606 O O . GLY A 1 319 ? -9.969 -21.482 39.361 1.00 91.56 319 GLY A O 1
ATOM 2607 N N . ALA A 1 320 ? -10.627 -20.824 37.319 1.00 90.56 320 ALA A N 1
ATOM 2608 C CA . ALA A 1 320 ? -9.874 -19.567 37.309 1.00 90.56 320 ALA A CA 1
ATOM 2609 C C . ALA A 1 320 ? -10.195 -18.627 38.485 1.00 90.56 320 ALA A C 1
ATOM 2611 O O . ALA A 1 320 ? -9.295 -17.959 38.995 1.00 90.56 320 ALA A O 1
ATOM 2612 N N . ASP A 1 321 ? -11.449 -18.607 38.944 1.00 93.69 321 ASP A N 1
ATOM 2613 C CA . ASP A 1 321 ? -11.915 -17.715 40.015 1.00 93.69 321 ASP A CA 1
ATOM 2614 C C . ASP A 1 321 ? -11.294 -18.047 41.385 1.00 93.69 321 ASP A C 1
ATOM 2616 O O . ASP A 1 321 ? -11.263 -17.208 42.289 1.00 93.69 321 ASP A O 1
ATOM 2620 N N . ALA A 1 322 ? -10.739 -19.254 41.548 1.00 94.94 322 ALA A N 1
ATOM 2621 C CA . ALA A 1 322 ? -10.030 -19.654 42.760 1.00 94.94 322 ALA A CA 1
ATOM 2622 C C . ALA A 1 322 ? -8.612 -19.059 42.865 1.00 94.94 322 ALA A C 1
ATOM 2624 O O . ALA A 1 322 ? -7.959 -19.225 43.901 1.00 94.94 322 ALA A O 1
ATOM 2625 N N . PHE A 1 323 ? -8.128 -18.356 41.834 1.00 96.81 323 PHE A N 1
ATOM 2626 C CA . PHE A 1 323 ? -6.757 -17.858 41.760 1.00 96.81 323 PHE A CA 1
ATOM 2627 C C . PHE A 1 323 ? -6.680 -16.337 41.619 1.00 96.81 323 PHE A C 1
ATOM 2629 O O . PHE A 1 323 ? -7.424 -15.711 40.871 1.00 96.81 323 PHE A O 1
ATOM 2636 N N . THR A 1 324 ? -5.704 -15.740 42.303 1.00 95.56 324 THR A N 1
ATOM 2637 C CA . THR A 1 324 ? -5.382 -14.311 42.196 1.00 95.56 324 THR A CA 1
ATOM 2638 C C . THR A 1 324 ? -4.040 -14.117 41.505 1.00 95.56 324 THR A C 1
ATOM 2640 O O . THR A 1 324 ? -3.051 -14.745 41.885 1.00 95.56 324 THR A O 1
ATOM 2643 N N . TYR A 1 325 ? -3.987 -13.192 40.546 1.00 96.06 325 TYR A N 1
ATOM 2644 C CA . TYR A 1 325 ? -2.754 -12.736 39.907 1.00 96.06 325 TYR A CA 1
ATOM 2645 C C . TYR A 1 325 ? -2.283 -11.405 40.496 1.00 96.06 325 TYR A C 1
ATOM 2647 O O . TYR A 1 325 ? -3.062 -10.458 40.614 1.00 96.06 325 TYR A O 1
ATOM 2655 N N . SER A 1 326 ? -0.995 -11.301 40.811 1.00 95.19 326 SER A N 1
ATOM 2656 C CA . SER A 1 326 ? -0.370 -10.054 41.251 1.00 95.19 326 SER A CA 1
ATOM 2657 C C . SER A 1 326 ? 1.009 -9.850 40.625 1.00 95.19 326 SER A C 1
ATOM 2659 O O . SER A 1 326 ? 1.725 -10.795 40.295 1.00 95.19 326 SER A O 1
ATOM 2661 N N . VAL A 1 327 ? 1.394 -8.584 40.451 1.00 95.00 327 VAL A N 1
ATOM 2662 C CA . VAL A 1 327 ? 2.757 -8.194 40.068 1.00 95.00 327 VAL A CA 1
ATOM 2663 C C . VAL A 1 327 ? 3.494 -7.822 41.347 1.00 95.00 327 VAL A C 1
ATOM 2665 O O . VAL A 1 327 ? 3.182 -6.806 41.963 1.00 95.00 327 VAL A O 1
ATOM 2668 N N . LEU A 1 328 ? 4.459 -8.645 41.752 1.00 93.88 328 LEU A N 1
ATOM 2669 C CA . LEU A 1 328 ? 5.233 -8.429 42.977 1.00 93.88 328 LEU A CA 1
ATOM 2670 C C . LEU A 1 328 ? 6.318 -7.371 42.798 1.00 93.88 328 LEU A C 1
ATOM 2672 O O . LEU A 1 328 ? 6.684 -6.679 43.747 1.00 93.88 328 LEU A O 1
ATOM 2676 N N . TRP A 1 329 ? 6.854 -7.260 41.584 1.00 94.88 329 TRP A N 1
ATOM 2677 C CA . TRP A 1 329 ? 7.898 -6.299 41.260 1.00 94.88 329 TRP A CA 1
ATOM 2678 C C . TRP A 1 329 ? 7.928 -6.021 39.760 1.00 94.88 329 TRP A C 1
ATOM 2680 O O . TRP A 1 329 ? 7.652 -6.920 38.968 1.00 94.88 329 TRP A O 1
ATOM 2690 N N . LYS A 1 330 ? 8.283 -4.795 39.364 1.00 92.81 330 LYS A N 1
ATOM 2691 C CA . LYS A 1 330 ? 8.478 -4.420 37.960 1.00 92.81 330 LYS A CA 1
ATOM 2692 C C . LYS A 1 330 ? 9.566 -3.362 37.793 1.00 92.81 330 LYS A C 1
ATOM 2694 O O . LYS A 1 330 ? 9.729 -2.522 38.675 1.00 92.81 330 LYS A O 1
ATOM 2699 N N . ALA A 1 331 ? 10.230 -3.369 36.643 1.00 88.56 331 ALA A N 1
ATOM 2700 C CA . ALA A 1 331 ? 11.142 -2.317 36.199 1.00 88.56 331 ALA A CA 1
ATOM 2701 C C . ALA A 1 331 ? 11.037 -2.101 34.684 1.00 88.56 331 ALA A C 1
ATOM 2703 O O . ALA A 1 331 ? 10.524 -2.959 33.958 1.00 88.56 331 ALA A O 1
ATOM 2704 N N . ASP A 1 332 ? 11.470 -0.927 34.227 1.00 85.38 332 ASP A N 1
ATOM 2705 C CA . ASP A 1 332 ? 11.487 -0.580 32.806 1.00 85.38 332 ASP A CA 1
ATOM 2706 C C . ASP A 1 332 ? 12.537 -1.422 32.068 1.00 85.38 332 ASP A C 1
ATOM 2708 O O . ASP A 1 332 ? 13.639 -1.647 32.566 1.00 85.38 332 ASP A O 1
ATOM 2712 N N . THR A 1 333 ? 12.180 -1.928 30.891 1.00 82.75 333 THR A N 1
ATOM 2713 C CA . THR A 1 333 ? 13.101 -2.684 30.031 1.00 82.75 333 THR A CA 1
ATOM 2714 C C . THR A 1 333 ? 14.126 -1.817 29.299 1.00 82.75 333 THR A C 1
ATOM 2716 O O . THR A 1 333 ? 15.079 -2.386 28.771 1.00 82.75 333 THR A O 1
ATOM 2719 N N . ALA A 1 334 ? 13.939 -0.492 29.240 1.00 77.25 334 ALA A N 1
ATOM 2720 C CA . ALA A 1 334 ? 14.762 0.414 28.436 1.00 77.25 334 ALA A CA 1
ATOM 2721 C C . ALA A 1 334 ? 16.258 0.399 28.807 1.00 77.25 334 ALA A C 1
ATOM 2723 O O . ALA A 1 334 ? 17.096 0.495 27.915 1.00 77.25 334 ALA A O 1
ATOM 2724 N N . ASP A 1 335 ? 16.585 0.195 30.087 1.00 68.12 335 ASP A N 1
ATOM 2725 C CA . ASP A 1 335 ? 17.953 0.306 30.620 1.00 68.12 335 ASP A CA 1
ATOM 2726 C C . ASP A 1 335 ? 18.608 -1.059 30.923 1.00 68.12 335 ASP A C 1
ATOM 2728 O O . ASP A 1 335 ? 19.479 -1.167 31.787 1.00 68.12 335 ASP A O 1
ATOM 2732 N N . VAL A 1 336 ? 18.163 -2.143 30.269 1.00 79.50 336 VAL A N 1
ATOM 2733 C CA . VAL A 1 336 ? 18.646 -3.507 30.556 1.00 79.50 336 VAL A CA 1
ATOM 2734 C C . VAL A 1 336 ? 19.421 -4.106 29.381 1.00 79.50 336 VAL A C 1
ATOM 2736 O O . VAL A 1 336 ? 18.829 -4.641 28.443 1.00 79.50 336 VAL A O 1
ATOM 2739 N N . ASP A 1 337 ? 20.752 -4.128 29.493 1.00 76.75 337 ASP A N 1
ATOM 2740 C CA . ASP A 1 337 ? 21.658 -4.662 28.462 1.00 76.75 337 ASP A CA 1
ATOM 2741 C C . ASP A 1 337 ? 21.458 -6.162 28.178 1.00 76.75 337 ASP A C 1
ATOM 2743 O O . ASP A 1 337 ? 21.495 -6.605 27.029 1.00 76.75 337 ASP A O 1
ATOM 2747 N N . ASN A 1 338 ? 21.227 -6.975 29.218 1.00 88.19 338 ASN A N 1
ATOM 2748 C CA . ASN A 1 338 ? 21.020 -8.422 29.080 1.00 88.19 338 ASN A CA 1
ATOM 2749 C C . ASN A 1 338 ? 19.778 -8.903 29.833 1.00 88.19 338 ASN A C 1
ATOM 2751 O O . ASN A 1 338 ? 19.850 -9.598 30.849 1.00 88.19 338 ASN A O 1
ATOM 2755 N N . LEU A 1 339 ? 18.614 -8.585 29.270 1.00 86.69 339 LEU A N 1
ATOM 2756 C CA . LEU A 1 339 ? 17.317 -8.893 29.870 1.00 86.69 339 LEU A CA 1
ATOM 2757 C C . LEU A 1 339 ? 17.102 -10.389 30.143 1.00 86.69 339 LEU A C 1
ATOM 2759 O O . LEU A 1 339 ? 16.425 -10.751 31.101 1.00 86.69 339 LEU A O 1
ATOM 2763 N N . ARG A 1 340 ? 17.692 -11.282 29.338 1.00 88.62 340 ARG A N 1
ATOM 2764 C CA . ARG A 1 340 ? 17.584 -12.732 29.561 1.00 88.62 340 ARG A CA 1
ATOM 2765 C C . ARG A 1 340 ? 18.288 -13.149 30.851 1.00 88.62 340 ARG A C 1
ATOM 2767 O O . ARG A 1 340 ? 17.712 -13.917 31.620 1.00 88.62 340 ARG A O 1
ATOM 2774 N N . GLN A 1 341 ? 19.504 -12.652 31.074 1.00 90.38 341 GLN A N 1
ATOM 2775 C CA . GLN A 1 341 ? 20.254 -12.936 32.294 1.00 90.38 341 GLN A CA 1
ATOM 2776 C C . GLN A 1 341 ? 19.589 -12.272 33.504 1.00 90.38 341 GLN A C 1
ATOM 2778 O O . GLN A 1 341 ? 19.324 -12.952 34.490 1.00 90.38 341 GLN A O 1
ATOM 2783 N N . THR A 1 342 ? 19.177 -11.005 33.375 1.00 90.50 342 THR A N 1
ATOM 2784 C CA . THR A 1 342 ? 18.452 -10.279 34.428 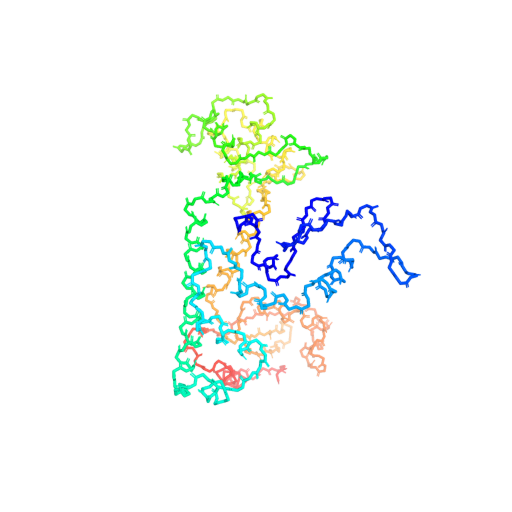1.00 90.50 342 THR A CA 1
ATOM 2785 C C . THR A 1 342 ? 17.204 -11.030 34.890 1.00 90.50 342 THR A C 1
ATOM 2787 O O . THR A 1 342 ? 16.982 -11.169 36.089 1.00 90.50 342 THR A O 1
ATOM 2790 N N . LEU A 1 343 ? 16.398 -11.563 33.965 1.00 92.94 343 LEU A N 1
ATOM 2791 C CA . LEU A 1 343 ? 15.218 -12.360 34.313 1.00 92.94 343 LEU A CA 1
ATOM 2792 C C . LEU A 1 343 ? 15.589 -13.667 35.023 1.00 92.94 343 LEU A C 1
ATOM 2794 O O . LEU A 1 343 ? 14.907 -14.051 35.968 1.00 92.94 343 LEU A O 1
ATOM 2798 N N . LYS A 1 344 ? 16.662 -14.345 34.601 1.00 93.56 344 LYS A N 1
ATOM 2799 C CA . LYS A 1 344 ? 17.125 -15.585 35.239 1.00 93.56 344 LYS A CA 1
ATOM 2800 C C . LYS A 1 344 ? 17.545 -15.340 36.692 1.00 93.56 344 LYS A C 1
ATOM 2802 O O . LYS A 1 344 ? 17.102 -16.071 37.577 1.00 93.56 344 LYS A O 1
ATOM 2807 N N . ASP A 1 345 ? 18.321 -14.287 36.929 1.00 93.50 345 ASP A N 1
ATOM 2808 C CA . ASP A 1 345 ? 18.788 -13.905 38.267 1.00 93.50 345 ASP A CA 1
ATOM 2809 C C . ASP A 1 345 ? 17.619 -13.452 39.148 1.00 93.50 345 ASP A C 1
ATOM 2811 O O . ASP A 1 345 ? 17.502 -13.844 40.310 1.00 93.50 345 ASP A O 1
ATOM 2815 N N . LEU A 1 346 ? 16.693 -12.682 38.567 1.00 93.75 346 LEU A N 1
ATOM 2816 C CA . LEU A 1 346 ? 15.471 -12.253 39.234 1.00 93.75 346 LEU A CA 1
ATOM 2817 C C . LEU A 1 346 ? 14.595 -13.454 39.615 1.00 93.75 346 LEU A C 1
ATOM 2819 O O . LEU A 1 346 ? 14.085 -13.497 40.731 1.00 93.75 346 LEU A O 1
ATOM 2823 N N . LYS A 1 347 ? 14.458 -14.457 38.739 1.00 95.56 347 LYS A N 1
ATOM 2824 C CA . LYS A 1 347 ? 13.692 -15.673 39.038 1.00 95.56 347 LYS A CA 1
ATOM 2825 C C . LYS A 1 347 ? 14.305 -16.424 40.212 1.00 95.56 347 LYS A C 1
ATOM 2827 O O . LYS A 1 347 ? 13.593 -16.700 41.170 1.00 95.56 347 LYS A O 1
ATOM 2832 N N . ALA A 1 348 ? 15.612 -16.685 40.176 1.00 94.38 348 ALA A N 1
ATOM 2833 C CA . ALA A 1 348 ? 16.311 -17.375 41.261 1.00 94.38 348 ALA A CA 1
ATOM 2834 C C . ALA A 1 348 ? 16.128 -16.650 42.606 1.00 94.38 348 ALA A C 1
ATOM 2836 O O . ALA A 1 348 ? 15.675 -17.254 43.577 1.00 94.38 348 ALA A O 1
ATOM 2837 N N . LYS A 1 349 ? 16.358 -15.330 42.626 1.00 95.88 349 LYS A N 1
ATOM 2838 C CA . LYS A 1 349 ? 16.201 -14.485 43.818 1.00 95.88 349 LYS A CA 1
ATOM 2839 C C . LYS A 1 349 ? 14.795 -14.549 44.416 1.00 95.88 349 LYS A C 1
ATOM 2841 O O . LYS A 1 349 ? 14.638 -14.570 45.634 1.00 95.88 349 LYS A O 1
ATOM 2846 N N . TRP A 1 350 ? 13.760 -14.514 43.579 1.00 96.19 350 TRP A N 1
ATOM 2847 C CA . TRP A 1 350 ? 12.378 -14.490 44.062 1.00 96.19 350 TRP A CA 1
ATOM 2848 C C . TRP A 1 350 ? 11.850 -15.870 44.448 1.00 96.19 350 TRP A C 1
ATOM 2850 O O . TRP A 1 350 ? 11.061 -15.953 45.386 1.00 96.19 350 TRP A O 1
ATOM 2860 N N . LEU A 1 351 ? 12.321 -16.942 43.806 1.00 95.12 351 LEU A N 1
ATOM 2861 C CA . LEU A 1 351 ? 12.039 -18.305 44.259 1.00 95.12 351 LEU A CA 1
ATOM 2862 C C . LEU A 1 351 ? 12.648 -18.563 45.642 1.00 95.12 351 LEU A C 1
ATOM 2864 O O . LEU A 1 351 ? 11.949 -19.051 46.525 1.00 95.12 351 LEU A O 1
ATOM 2868 N N . GLU A 1 352 ? 13.900 -18.153 45.864 1.00 94.38 352 GLU A N 1
ATOM 2869 C CA . GLU A 1 352 ? 14.558 -18.266 47.172 1.00 94.38 352 GLU A CA 1
ATOM 2870 C C . GLU A 1 352 ? 13.841 -17.439 48.248 1.00 94.38 352 GLU A C 1
ATOM 2872 O O . GLU A 1 352 ? 13.575 -17.928 49.345 1.00 94.38 352 GLU A O 1
ATOM 2877 N N . LYS A 1 353 ? 13.472 -16.194 47.919 1.00 93.50 353 LYS A N 1
ATOM 2878 C CA . LYS A 1 353 ? 12.810 -15.272 48.852 1.00 93.50 353 LYS A CA 1
ATOM 2879 C C . LYS A 1 353 ? 11.409 -15.727 49.263 1.00 93.50 353 LYS A C 1
ATOM 2881 O O . LYS A 1 353 ? 11.016 -15.516 50.406 1.00 93.50 353 LYS A O 1
ATOM 2886 N N . CYS A 1 354 ? 10.622 -16.236 48.320 1.00 90.50 354 CYS A N 1
ATOM 2887 C CA . CYS A 1 354 ? 9.194 -16.467 48.531 1.00 90.50 354 CYS A CA 1
ATOM 2888 C C . CYS A 1 354 ? 8.829 -17.935 48.750 1.00 90.50 354 CYS A C 1
ATOM 2890 O O . CYS A 1 354 ? 7.706 -18.187 49.176 1.00 90.50 354 CYS A O 1
ATOM 2892 N N . GLN A 1 355 ? 9.735 -18.866 48.436 1.00 92.38 355 GLN A N 1
ATOM 2893 C CA . GLN A 1 355 ? 9.551 -20.316 48.582 1.00 92.38 355 GLN A CA 1
ATOM 2894 C C . GLN A 1 355 ? 8.164 -20.802 48.110 1.00 92.38 355 GLN A C 1
ATOM 2896 O O . GLN A 1 355 ? 7.401 -21.383 48.885 1.00 92.38 355 GLN A O 1
ATOM 2901 N N . PRO A 1 356 ? 7.785 -20.499 46.854 1.00 93.50 356 PRO A N 1
ATOM 2902 C CA . PRO A 1 356 ? 6.455 -20.802 46.339 1.00 93.50 356 PRO A CA 1
ATOM 2903 C C . PRO A 1 356 ? 6.213 -22.310 46.221 1.00 93.50 356 PRO A C 1
ATOM 2905 O O . PRO A 1 356 ? 7.040 -23.049 45.698 1.00 93.50 356 PRO A O 1
ATOM 2908 N N . ALA A 1 357 ? 5.040 -22.754 46.670 1.00 93.12 357 ALA A N 1
ATOM 2909 C CA . ALA A 1 357 ? 4.695 -24.174 46.760 1.00 93.12 357 ALA A CA 1
ATOM 2910 C C . ALA A 1 357 ? 4.462 -24.872 45.404 1.00 93.12 357 ALA A C 1
ATOM 2912 O O . ALA A 1 357 ? 4.403 -26.098 45.364 1.00 93.12 357 ALA A O 1
ATOM 2913 N N . TYR A 1 358 ? 4.273 -24.119 44.315 1.00 92.88 358 TYR A N 1
ATOM 2914 C CA . TYR A 1 358 ? 4.019 -24.674 42.979 1.00 92.88 358 TYR A CA 1
ATOM 2915 C C . TYR A 1 358 ? 5.244 -24.704 42.051 1.00 92.88 358 TYR A C 1
ATOM 2917 O O . TYR A 1 358 ? 5.107 -25.185 40.925 1.00 92.88 358 TYR A O 1
ATOM 2925 N N . ASN A 1 359 ? 6.385 -24.138 42.452 1.00 91.00 359 ASN A N 1
ATOM 2926 C CA . ASN A 1 359 ? 7.560 -23.995 41.580 1.00 91.00 359 ASN A CA 1
ATOM 2927 C C . ASN A 1 359 ? 8.595 -25.097 41.720 1.00 91.00 359 ASN A C 1
ATOM 2929 O O . ASN A 1 359 ? 8.721 -25.661 42.827 1.00 91.00 359 ASN A O 1
#

Sequence (359 aa):
MNLVDLTVTEIKQGWHETAEAYICNTCEATFAKDQVFPEDDKFYPAATMIQRHLAASHPNAVADLIRTDNKYNTLTARQRDLLLAFAQGHKDATIAEKMGVAAATVRHQKFTFREKAKQAKLYLAIYEQVFNQPAPVEQLVTFPEQPGKKDARFTMTTAEYDELVTKYFTSVNPLTLTRWPRHQKAILAILKRVSQTLPMTQHLTEVELTAKLKPIYADFPLLRRYLVDYGFLKRTASGSEYWRNLDDKEQQMNRKEIIQNYKAAPTYYGVIQIKNNQNGKTFIDVARNLHNRWGYYQTNLNENFYHDTALQADWNALGADAFTYSVLWKADTADVDNLRQTLKDLKAKWLEKCQPAYN

Foldseek 3Di:
DPPVVDDPVCLQLQWDDDPFWIAGNPPRDTFGQVDWDDDPNDTHGRVVVVNVCCCVVPVPSQLCSLVPDDPVNPQDPVRSLLSVCVVVVDDLVVSCVVSVHDSVVSVVSVVVVVVVVVVVVVVVVVCCVVPVDPDPPQAWDFAADAPDPPDPLQTDGPVRLVVLLVVQFPDLVVTAGPDDDPDPNSLRSVLVSLLVQDDQPDKDFPVRQCVSQCRHYVPSVVSVVSCVNRQQWDADPVRGIIHGDDTPVRVVVVVVVVVVVVVVDFFKKAKKWKAQQPPRFIDIAIGSGPVVVVVVVLVCLVVCVVPPFPVSVCCVVPHDVRMDMDTPDIDTPPPDPCSPVVRVVRGVVVCVVPVGPGD

InterPro domains:
  IPR016032 Signal transduction response regulator, C-terminal effector [SSF46894] (65-118)
  IPR018656 Domain of unknown function DUF2087 [PF09860] (177-244)
  IPR035901 GIY-YIG endonuclease superfamily [G3DSA:3.40.1440.10] (268-359)
  IPR035901 GIY-YIG endonuclease superfamily [SSF82771] (268-350)
  IPR036388 Winged helix-like DNA-binding domain superfamily [G3DSA:1.10.10.10] (56-126)

Organism: NCBI:txid616990

Radius of gyration: 36.73 Å; chains: 1; bounding box: 79×62×92 Å

Secondary structure (DSSP, 8-state):
--TTSS-HHHHHHTEEE-SSEEEETTT--EEETT-EEEETTEEEEHHHHHHHHHHHH-TTHHHHHHH--STT----HHHHHHHHHHHTT--HHHHHHHHTS-HHHHHHHHHHHHHHHHHHHHHHHHHHHHH-------PBPP-PPPSSS--GGG--BHHHHHHHHHHHEEEETTEEE-S--SSHHHHHHHHHHHHTTS-SS--EEHHHHHHHHTTT-S-HHHHHHHHHHTTSEEE-TTS-EEEE---HHHHHHHHHHHHHHHHHSPPEEEEEEEEETTT--EEEEEES--TTHHHHHHHHHHTTTTTTSHHHHHHHHH-GGGEEEEEEEEEESTT-TTHHHHHHHHHHHHHHHH--TT-

pLDDT: mean 86.9, std 9.7, range [48.38, 97.38]